Protein AF-A0A1N7IXP3-F1 (afdb_monomer)

pLDDT: mean 83.03, std 22.22, range [36.53, 98.75]

Structure (mmCIF, N/CA/C/O backbone):
data_AF-A0A1N7IXP3-F1
#
_entry.id   AF-A0A1N7IXP3-F1
#
loop_
_atom_site.group_PDB
_atom_site.id
_atom_site.type_symbol
_atom_site.label_atom_id
_atom_site.label_alt_id
_atom_site.label_comp_id
_atom_site.label_asym_id
_atom_site.label_entity_id
_atom_site.label_seq_id
_atom_site.pdbx_PDB_ins_code
_atom_site.Cartn_x
_atom_site.Cartn_y
_atom_site.Cartn_z
_atom_site.occupancy
_atom_site.B_iso_or_equiv
_atom_site.auth_seq_id
_atom_site.auth_comp_id
_atom_site.auth_asym_id
_atom_site.auth_atom_id
_atom_site.pdbx_PDB_model_num
ATOM 1 N N . MET A 1 1 ? 27.477 29.090 -46.734 1.00 50.78 1 MET A N 1
ATOM 2 C CA . MET A 1 1 ? 27.304 29.573 -45.349 1.00 50.78 1 MET A CA 1
ATOM 3 C C . MET A 1 1 ? 25.819 29.750 -45.126 1.00 50.78 1 MET A C 1
ATOM 5 O O . MET A 1 1 ? 25.193 30.436 -45.927 1.00 50.78 1 MET A O 1
ATOM 9 N N . SER A 1 2 ? 25.244 29.036 -44.160 1.00 55.16 2 SER A N 1
ATOM 10 C CA . SER A 1 2 ? 23.808 29.114 -43.883 1.00 55.16 2 SER A CA 1
ATOM 11 C C . SER A 1 2 ? 23.477 30.448 -43.213 1.00 55.16 2 SER A C 1
ATOM 13 O O . SER A 1 2 ? 24.301 31.036 -42.513 1.00 55.16 2 SER A O 1
ATOM 15 N N . THR A 1 3 ? 22.263 30.931 -43.447 1.00 53.94 3 THR A N 1
ATOM 16 C CA . THR A 1 3 ? 21.700 32.203 -42.966 1.00 53.94 3 THR A CA 1
ATOM 17 C C . THR A 1 3 ? 21.824 32.418 -41.451 1.00 53.94 3 THR A C 1
ATOM 19 O O . THR A 1 3 ? 21.900 33.560 -41.004 1.00 53.94 3 THR A O 1
ATOM 22 N N . GLU A 1 4 ? 21.941 31.351 -40.660 1.00 49.47 4 GLU A N 1
ATOM 23 C CA . GLU A 1 4 ? 22.156 31.414 -39.207 1.00 49.47 4 GLU A CA 1
ATOM 24 C C . GLU A 1 4 ? 23.573 31.865 -38.816 1.00 49.47 4 GLU A C 1
ATOM 26 O O . GLU A 1 4 ? 23.746 32.553 -37.809 1.00 49.47 4 GLU A O 1
ATOM 31 N N . GLN A 1 5 ? 24.592 31.563 -39.632 1.00 47.94 5 GLN A N 1
ATOM 32 C CA . GLN A 1 5 ? 25.980 31.958 -39.349 1.00 47.94 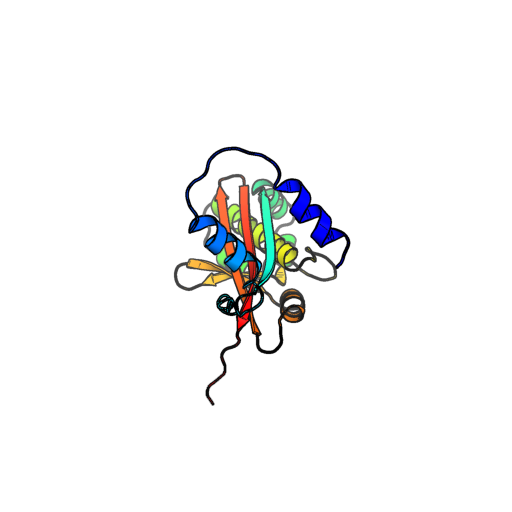5 GLN A CA 1
ATOM 33 C C . GLN A 1 5 ? 26.186 33.475 -39.477 1.00 47.94 5 GLN A C 1
ATOM 35 O O . GLN A 1 5 ? 26.995 34.053 -38.755 1.00 47.94 5 GLN A O 1
ATOM 40 N N . ALA A 1 6 ? 25.422 34.133 -40.354 1.00 47.12 6 ALA A N 1
ATOM 41 C CA . ALA A 1 6 ? 25.465 35.584 -40.524 1.00 47.12 6 ALA A CA 1
ATOM 42 C C . ALA A 1 6 ? 24.743 36.335 -39.387 1.00 47.12 6 ALA A C 1
ATOM 44 O O . ALA A 1 6 ? 25.150 37.437 -39.019 1.00 47.12 6 ALA A O 1
ATOM 45 N N . ALA A 1 7 ? 23.708 35.732 -38.791 1.00 47.41 7 ALA A N 1
ATOM 46 C CA . ALA A 1 7 ? 22.953 36.332 -37.690 1.00 47.41 7 ALA A CA 1
ATOM 47 C C . ALA A 1 7 ? 23.768 36.398 -36.386 1.00 47.41 7 ALA A C 1
ATOM 49 O O . ALA A 1 7 ? 23.702 37.393 -35.666 1.00 47.41 7 ALA A O 1
ATOM 50 N N . ALA A 1 8 ? 24.597 35.384 -36.119 1.00 44.84 8 ALA A N 1
ATOM 51 C CA . ALA A 1 8 ? 25.453 35.342 -34.933 1.00 44.84 8 ALA A CA 1
ATOM 52 C C . ALA A 1 8 ? 26.575 36.400 -34.958 1.00 44.84 8 ALA A C 1
ATOM 54 O O . ALA A 1 8 ? 26.945 36.928 -33.911 1.00 44.84 8 ALA A O 1
ATOM 55 N N . MET A 1 9 ? 27.093 36.752 -36.142 1.00 46.22 9 MET A N 1
ATOM 56 C CA . MET A 1 9 ? 28.171 37.746 -36.269 1.00 46.22 9 MET A CA 1
ATOM 57 C C . MET A 1 9 ? 27.685 39.192 -36.087 1.00 46.22 9 MET A C 1
ATOM 59 O O . MET A 1 9 ? 28.451 40.027 -35.613 1.00 46.22 9 MET A O 1
ATOM 63 N N . ASN A 1 10 ? 26.419 39.492 -36.395 1.00 48.09 10 ASN A N 1
ATOM 64 C CA . ASN A 1 10 ? 25.868 40.847 -36.265 1.00 48.09 10 ASN A CA 1
ATOM 65 C C . ASN A 1 10 ? 25.476 41.233 -34.828 1.00 48.09 10 ASN A C 1
ATOM 67 O O . ASN A 1 10 ? 25.329 42.419 -34.542 1.00 48.09 10 ASN A O 1
ATOM 71 N N . TRP A 1 11 ? 25.334 40.273 -33.908 1.00 43.62 11 TRP A N 1
ATOM 72 C CA . TRP A 1 11 ? 24.991 40.571 -32.510 1.00 43.62 11 TRP A CA 1
ATOM 73 C C . TRP A 1 11 ? 26.201 41.001 -31.660 1.00 43.62 11 TRP A C 1
ATOM 75 O O . TRP A 1 11 ? 26.039 41.646 -30.629 1.00 43.62 11 TRP A O 1
ATOM 85 N N . ALA A 1 12 ? 27.425 40.717 -32.115 1.00 42.41 12 ALA A N 1
ATOM 86 C CA . ALA A 1 12 ? 28.663 41.027 -31.393 1.00 42.41 12 ALA A CA 1
ATOM 87 C C . ALA A 1 12 ? 29.164 42.480 -31.580 1.00 42.41 12 ALA A C 1
ATOM 89 O O . ALA A 1 12 ? 30.262 42.825 -31.145 1.00 42.41 12 ALA A O 1
ATOM 90 N N . GLY A 1 13 ? 28.384 43.344 -32.235 1.00 44.12 13 GLY A N 1
ATOM 91 C CA . GLY A 1 13 ? 28.735 44.736 -32.529 1.00 44.12 13 GLY A CA 1
ATOM 92 C C . GLY A 1 13 ? 28.303 45.727 -31.446 1.00 44.12 13 GLY A C 1
ATOM 93 O O . GLY A 1 13 ? 27.553 46.651 -31.739 1.00 44.12 13 GLY A O 1
ATOM 94 N N . GLY A 1 14 ? 28.760 45.550 -30.206 1.00 36.53 14 GLY A N 1
ATOM 95 C CA . GLY A 1 14 ? 28.521 46.487 -29.104 1.00 36.53 14 GLY A CA 1
ATOM 96 C C . GLY A 1 14 ? 29.797 46.691 -28.300 1.00 36.53 14 GLY A C 1
ATOM 97 O O . GLY A 1 14 ? 30.213 45.803 -27.565 1.00 36.53 14 GLY A O 1
ATOM 98 N N . LYS A 1 15 ? 30.446 47.842 -28.499 1.00 47.47 15 LYS A N 1
ATOM 99 C CA . LYS A 1 15 ? 31.623 48.285 -27.745 1.00 47.47 15 LYS A CA 1
ATOM 100 C C . LYS A 1 15 ? 31.238 48.411 -26.271 1.00 47.47 15 LYS A C 1
ATOM 102 O O . LYS A 1 15 ? 30.280 49.114 -25.983 1.00 47.47 15 LYS A O 1
ATOM 107 N N . ASP A 1 16 ? 31.933 47.696 -25.391 1.00 40.03 16 ASP A N 1
ATOM 108 C CA . ASP A 1 16 ? 32.696 48.296 -24.291 1.00 40.03 16 ASP A CA 1
ATOM 109 C C . ASP A 1 16 ? 33.424 47.213 -23.470 1.00 40.03 16 ASP A C 1
ATOM 111 O O . ASP A 1 16 ? 32.843 46.283 -22.918 1.00 40.03 16 ASP A O 1
ATOM 115 N N . ASP A 1 17 ? 34.748 47.352 -23.492 1.00 48.44 17 ASP A N 1
ATOM 116 C CA . ASP A 1 17 ? 35.734 47.017 -22.464 1.00 48.44 17 ASP A CA 1
ATOM 117 C C . ASP A 1 17 ? 35.620 45.680 -21.703 1.00 48.44 17 ASP A C 1
ATOM 119 O O . ASP A 1 17 ? 35.161 45.626 -20.570 1.00 48.44 17 ASP A O 1
ATOM 123 N N . PHE A 1 18 ? 36.186 44.605 -22.267 1.00 39.50 18 PHE A N 1
ATOM 124 C CA . PHE A 1 18 ? 36.723 43.501 -21.460 1.00 39.50 18 PHE A CA 1
ATOM 125 C C . PHE A 1 18 ? 38.032 42.974 -22.056 1.00 39.50 18 PHE A C 1
ATOM 127 O O . PHE A 1 18 ? 38.073 42.102 -22.927 1.00 39.50 18 PHE A O 1
ATOM 134 N N . ARG A 1 19 ? 39.141 43.500 -21.530 1.00 47.44 19 ARG A N 1
ATOM 135 C CA . ARG A 1 19 ? 40.461 42.863 -21.571 1.00 47.44 19 ARG A CA 1
ATOM 136 C C . ARG A 1 19 ? 40.410 41.540 -20.800 1.00 47.44 19 ARG A C 1
ATOM 138 O O . ARG A 1 19 ? 40.696 41.521 -19.610 1.00 47.44 19 ARG A O 1
ATOM 145 N N . ASN A 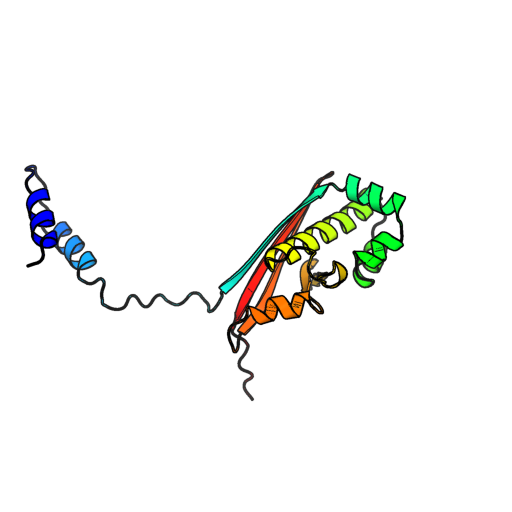1 20 ? 40.063 40.439 -21.465 1.00 41.06 20 ASN A N 1
ATOM 146 C CA . ASN A 1 20 ? 40.517 39.108 -21.056 1.00 41.06 20 ASN A CA 1
ATOM 147 C C . ASN A 1 20 ? 40.396 38.107 -22.218 1.00 41.06 20 ASN A C 1
ATOM 149 O O . ASN A 1 20 ? 39.376 37.438 -22.397 1.00 41.06 20 ASN A O 1
ATOM 153 N N . SER A 1 21 ? 41.440 38.022 -23.042 1.00 46.00 21 SER A N 1
ATOM 154 C CA . SER A 1 21 ? 41.502 37.151 -24.225 1.00 46.00 21 SER A CA 1
ATOM 155 C C . SER A 1 21 ? 41.491 35.647 -23.911 1.00 46.00 21 SER A C 1
ATOM 157 O O . SER A 1 21 ? 41.330 34.848 -24.829 1.00 46.00 21 SER A O 1
ATOM 159 N N . ASP A 1 22 ? 41.575 35.250 -22.638 1.00 47.59 22 ASP A N 1
ATOM 160 C CA . ASP A 1 22 ? 41.560 33.839 -22.229 1.00 47.59 22 ASP A CA 1
ATOM 161 C C . ASP A 1 22 ? 40.153 33.298 -21.924 1.00 47.59 22 ASP A C 1
ATOM 163 O O . ASP A 1 22 ? 39.911 32.092 -22.006 1.00 47.59 22 ASP A O 1
ATOM 167 N N . ILE A 1 23 ? 39.177 34.172 -21.651 1.00 50.72 23 ILE A N 1
ATOM 168 C CA . ILE A 1 23 ? 37.803 33.751 -21.329 1.00 50.72 23 ILE A CA 1
ATOM 169 C C . ILE A 1 23 ? 37.005 33.470 -22.609 1.00 50.72 23 ILE A C 1
ATOM 171 O O . ILE A 1 23 ? 36.280 32.478 -22.681 1.00 50.72 23 ILE A O 1
ATOM 175 N N . TYR A 1 24 ? 37.181 34.281 -23.657 1.00 42.91 24 TYR A N 1
ATOM 176 C CA . TYR A 1 24 ? 36.426 34.119 -24.906 1.00 42.91 24 TYR A CA 1
ATOM 177 C C . TYR A 1 24 ? 36.873 32.885 -25.708 1.00 42.91 24 TYR A C 1
ATOM 179 O O . TYR A 1 24 ? 36.046 32.172 -26.275 1.00 42.91 24 TYR A O 1
ATOM 187 N N . VAL A 1 25 ? 38.172 32.561 -25.691 1.00 50.50 25 VAL A N 1
ATOM 188 C CA . VAL A 1 25 ? 38.694 31.340 -26.330 1.00 50.50 25 VAL A CA 1
ATOM 189 C C . VAL A 1 25 ? 38.268 30.082 -25.561 1.00 50.50 25 VAL A C 1
ATOM 191 O O . VAL A 1 25 ? 38.032 29.047 -26.182 1.00 50.50 25 VAL A O 1
ATOM 194 N N . SER A 1 26 ? 38.097 30.166 -24.237 1.00 45.19 26 SER A N 1
ATOM 195 C CA . SER A 1 26 ? 37.565 29.072 -23.410 1.00 45.19 26 SER A CA 1
ATOM 196 C C . SER A 1 26 ? 36.070 28.828 -23.665 1.00 45.19 26 SER A C 1
ATOM 198 O O . SER A 1 26 ? 35.644 27.689 -23.869 1.00 45.19 26 SER A O 1
ATOM 200 N N . LEU A 1 27 ? 35.270 29.895 -23.758 1.00 46.56 27 LEU A N 1
ATOM 201 C CA . LEU A 1 27 ? 33.822 29.782 -23.940 1.00 46.56 27 LEU A CA 1
ATOM 202 C C . LEU A 1 27 ? 33.440 29.261 -25.336 1.00 46.56 27 LEU A C 1
ATOM 204 O O . LEU A 1 27 ? 32.561 28.411 -25.456 1.00 46.56 27 LEU A O 1
ATOM 208 N N . VAL A 1 28 ? 34.140 29.697 -26.391 1.00 48.72 28 VAL A N 1
ATOM 209 C CA . VAL A 1 28 ? 33.861 29.242 -27.767 1.00 48.72 28 VAL A CA 1
ATOM 210 C C . VAL A 1 28 ? 34.428 27.839 -28.031 1.00 48.72 28 VAL A C 1
ATOM 212 O O . VAL A 1 28 ? 33.812 27.061 -28.761 1.00 48.72 28 VAL A O 1
ATOM 215 N N . LYS A 1 29 ? 35.529 27.442 -27.372 1.00 41.91 29 LYS A N 1
ATOM 216 C CA . LYS A 1 29 ? 35.990 26.041 -27.390 1.00 41.91 29 LYS A CA 1
ATOM 217 C C . LYS A 1 29 ? 34.983 25.102 -26.727 1.00 41.91 29 LYS A C 1
ATOM 219 O O . LYS A 1 29 ? 34.729 24.036 -27.273 1.00 41.91 29 LYS A O 1
ATOM 224 N N . ASN A 1 30 ? 34.343 25.500 -25.630 1.00 39.91 30 ASN A N 1
ATOM 225 C CA . ASN A 1 30 ? 33.348 24.650 -24.965 1.00 39.91 30 ASN A CA 1
ATOM 226 C C . ASN A 1 30 ? 32.033 24.507 -25.752 1.00 39.91 30 ASN A C 1
ATOM 228 O O . ASN A 1 30 ? 31.339 23.508 -25.591 1.00 39.91 30 ASN A O 1
ATOM 232 N N . VAL A 1 31 ? 31.713 25.450 -26.645 1.00 48.22 31 VAL A N 1
ATOM 233 C CA . VAL A 1 31 ? 30.532 25.356 -27.523 1.00 48.22 31 VAL A CA 1
ATOM 234 C C . VAL A 1 31 ? 30.814 24.538 -28.795 1.00 48.22 31 VAL A C 1
ATOM 236 O O . VAL A 1 31 ? 29.919 23.849 -29.276 1.00 48.22 31 VAL A O 1
ATOM 239 N N . LEU A 1 32 ? 32.050 24.527 -29.315 1.00 38.78 32 LEU A N 1
ATOM 240 C CA . LEU A 1 32 ? 32.416 23.749 -30.515 1.00 38.78 32 LEU A CA 1
ATOM 241 C C . LEU A 1 32 ? 33.068 22.378 -30.241 1.00 38.78 32 LEU A C 1
ATOM 243 O O . LEU A 1 32 ? 33.041 21.521 -31.121 1.00 38.78 32 LEU A O 1
ATOM 247 N N . ILE A 1 33 ? 33.580 22.114 -29.033 1.00 45.06 33 ILE A N 1
ATOM 248 C CA . ILE A 1 33 ? 34.083 20.788 -28.602 1.00 45.06 33 ILE A CA 1
ATOM 249 C C . ILE A 1 33 ? 32.950 19.941 -27.969 1.00 45.06 33 ILE A C 1
ATOM 251 O O . ILE A 1 33 ? 33.165 18.843 -27.467 1.00 45.06 33 ILE A O 1
ATOM 255 N N . GLY A 1 34 ? 31.692 20.384 -28.071 1.00 38.22 34 GLY A N 1
ATOM 256 C CA . GLY A 1 34 ? 30.506 19.646 -27.611 1.00 38.22 34 GLY A CA 1
ATOM 257 C C . GLY A 1 34 ? 30.171 18.360 -28.390 1.00 38.22 34 GLY A C 1
ATOM 258 O O . GLY A 1 34 ? 29.138 17.749 -28.135 1.00 38.22 34 GLY A O 1
ATOM 259 N N . THR A 1 35 ? 31.017 17.928 -29.332 1.00 47.41 35 THR A N 1
ATOM 260 C CA . THR A 1 35 ? 30.846 16.698 -30.134 1.00 47.41 35 THR A CA 1
ATOM 261 C C . THR A 1 35 ? 31.882 15.609 -29.842 1.00 47.41 35 THR A C 1
ATOM 263 O O . THR A 1 35 ? 31.991 14.646 -30.596 1.00 47.41 35 THR A O 1
ATOM 266 N N . MET A 1 36 ? 32.605 15.690 -28.722 1.00 41.47 36 MET A N 1
ATOM 267 C CA . MET A 1 36 ? 33.487 14.610 -28.269 1.00 41.47 36 MET A CA 1
ATOM 268 C C . MET A 1 36 ? 33.193 14.244 -26.816 1.00 41.47 36 MET A C 1
ATOM 270 O O . MET A 1 36 ? 33.743 14.813 -25.882 1.00 41.47 36 MET A O 1
ATOM 274 N N . GLY A 1 37 ? 32.322 13.248 -26.649 1.00 44.19 37 GLY A N 1
ATOM 275 C CA . GLY A 1 37 ? 32.433 12.276 -25.567 1.00 44.19 37 GLY A CA 1
ATOM 276 C C . GLY A 1 37 ? 32.520 12.832 -24.148 1.00 44.19 37 GLY A C 1
ATOM 277 O O . GLY A 1 37 ? 33.402 12.422 -23.398 1.00 44.19 37 GLY A O 1
ATOM 278 N N . HIS A 1 38 ? 31.532 13.617 -23.710 1.00 40.22 38 HIS A N 1
ATOM 279 C CA . HIS A 1 38 ? 31.089 13.410 -22.336 1.00 40.22 38 HIS A CA 1
ATOM 280 C C . HIS A 1 38 ? 30.570 11.97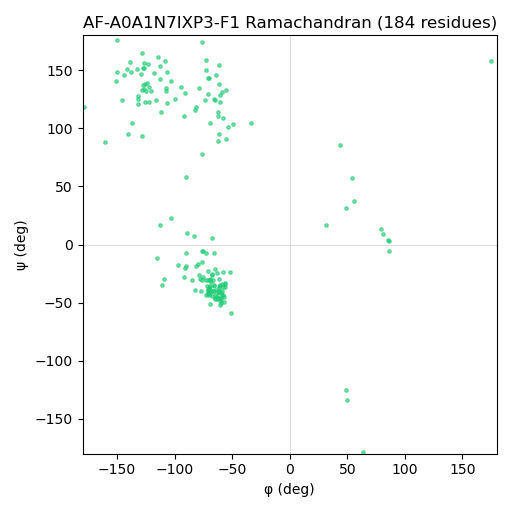2 -22.278 1.00 40.22 38 HIS A C 1
ATOM 282 O O . HIS A 1 38 ? 29.427 11.691 -22.644 1.00 40.22 38 HIS A O 1
ATOM 288 N N . LYS A 1 39 ? 31.431 11.039 -21.850 1.00 40.91 39 LYS A N 1
ATOM 289 C CA . LYS A 1 39 ? 30.967 9.841 -21.160 1.00 40.91 39 LYS A CA 1
ATOM 290 C C . LYS A 1 39 ? 30.146 10.377 -19.996 1.00 40.91 39 LYS A C 1
ATOM 292 O O . LYS A 1 39 ? 30.683 10.706 -18.946 1.00 40.91 39 LYS A O 1
ATOM 297 N N . THR A 1 40 ? 28.849 10.545 -20.222 1.00 46.62 40 THR A N 1
ATOM 298 C CA . THR A 1 40 ? 27.869 10.471 -19.156 1.00 46.62 40 THR A CA 1
ATOM 299 C C . THR A 1 40 ? 28.161 9.123 -18.531 1.00 46.62 40 THR A C 1
ATOM 301 O O . THR A 1 40 ? 27.876 8.084 -19.130 1.00 46.62 40 THR A O 1
ATOM 304 N N . GLU A 1 41 ? 28.873 9.129 -17.405 1.00 47.25 41 GLU A N 1
ATOM 305 C CA . GLU A 1 41 ? 28.890 7.992 -16.504 1.00 47.25 41 GLU A CA 1
ATOM 306 C C . GLU A 1 41 ? 27.419 7.656 -16.305 1.00 47.25 41 GLU A C 1
ATOM 308 O O . GLU A 1 41 ? 26.665 8.440 -15.726 1.00 47.25 41 GLU A O 1
ATOM 313 N N . ARG A 1 42 ? 26.958 6.594 -16.974 1.00 50.88 42 ARG A N 1
ATOM 314 C CA . ARG A 1 42 ? 25.549 6.234 -16.947 1.00 50.88 42 ARG A CA 1
ATOM 315 C C . ARG A 1 42 ? 25.245 5.929 -15.493 1.00 50.88 42 ARG A C 1
ATOM 317 O O . ARG A 1 42 ? 25.803 4.986 -14.943 1.00 50.88 42 ARG A O 1
ATOM 324 N N . SER A 1 43 ? 24.407 6.775 -14.906 1.00 57.44 43 SER A N 1
ATOM 325 C CA . SER A 1 43 ? 23.771 6.623 -13.603 1.00 57.44 43 SER A CA 1
ATOM 326 C C . SER A 1 43 ? 23.477 5.151 -13.337 1.00 57.44 43 SER A C 1
ATOM 328 O O . SER A 1 43 ? 22.611 4.624 -14.029 1.00 57.44 43 SER A O 1
ATOM 330 N N . ASP A 1 44 ? 24.272 4.506 -12.467 1.00 63.91 44 ASP A N 1
ATOM 331 C CA . ASP A 1 44 ? 24.054 3.254 -11.703 1.00 63.91 44 ASP A CA 1
ATOM 332 C C . ASP A 1 44 ? 23.182 2.116 -12.295 1.00 63.91 44 ASP A C 1
ATOM 334 O O . ASP A 1 44 ? 22.762 1.206 -11.582 1.00 63.91 44 ASP A O 1
ATOM 338 N N . GLY A 1 45 ? 22.925 2.123 -13.600 1.00 72.88 45 GLY A N 1
ATOM 339 C CA . GLY A 1 45 ? 21.896 1.330 -14.248 1.00 72.88 45 GLY A CA 1
ATOM 340 C C . GLY A 1 45 ? 20.526 1.406 -13.569 1.00 72.88 45 GLY A C 1
ATOM 341 O O . GLY A 1 45 ? 19.844 0.398 -13.594 1.00 72.88 45 GLY A O 1
ATOM 342 N N . ARG A 1 46 ? 20.097 2.502 -12.924 1.00 88.44 46 ARG A N 1
ATOM 343 C CA . ARG A 1 46 ? 18.753 2.569 -12.308 1.00 88.44 46 ARG A CA 1
ATOM 344 C C . ARG A 1 46 ? 17.813 3.476 -13.094 1.00 88.44 46 ARG A C 1
ATOM 346 O O . ARG A 1 46 ? 18.175 4.585 -13.471 1.00 88.44 46 ARG A O 1
ATOM 353 N N . MET A 1 47 ? 16.584 3.015 -13.330 1.00 94.19 47 MET A N 1
ATOM 354 C CA . MET A 1 47 ? 15.571 3.751 -14.098 1.00 94.19 47 MET A CA 1
ATOM 355 C C . MET A 1 47 ? 14.234 3.762 -13.361 1.00 94.19 47 MET A C 1
ATOM 357 O O . MET A 1 47 ? 13.732 2.705 -12.998 1.00 94.19 47 MET A O 1
ATOM 361 N N . ILE A 1 48 ? 13.627 4.933 -13.160 1.00 96.50 48 ILE A N 1
ATOM 362 C CA . ILE A 1 48 ? 12.282 5.029 -12.573 1.00 96.50 48 ILE A CA 1
ATOM 363 C C . ILE A 1 48 ? 11.249 4.583 -13.617 1.00 96.50 48 ILE A C 1
ATOM 365 O O . ILE A 1 48 ? 11.193 5.130 -14.714 1.00 96.50 48 ILE A O 1
ATOM 369 N N . LEU A 1 49 ? 10.423 3.602 -13.256 1.00 96.81 49 LEU A N 1
ATOM 370 C CA . LEU A 1 49 ? 9.320 3.072 -14.066 1.00 96.81 49 LEU A CA 1
ATOM 371 C C . LEU A 1 49 ? 7.997 3.788 -13.784 1.00 96.81 49 LEU A C 1
ATOM 373 O O . LEU A 1 49 ? 7.125 3.845 -14.649 1.00 96.81 49 LEU A O 1
ATOM 377 N N . GLY A 1 50 ? 7.844 4.315 -12.569 1.00 97.69 50 GLY A N 1
ATOM 378 C CA . GLY A 1 50 ? 6.667 5.068 -12.168 1.00 97.69 50 GLY A CA 1
ATOM 379 C C . GLY A 1 50 ? 6.690 5.460 -10.696 1.00 97.69 50 GLY A C 1
ATOM 380 O O . GLY A 1 50 ? 7.377 4.846 -9.875 1.00 97.69 50 GLY A O 1
ATOM 381 N N . ILE A 1 51 ? 5.922 6.498 -10.374 1.00 98.31 51 ILE A N 1
ATOM 382 C CA . ILE A 1 51 ? 5.748 7.003 -9.012 1.00 98.31 51 ILE A CA 1
ATOM 383 C C . ILE A 1 51 ? 4.265 7.103 -8.680 1.00 98.31 51 ILE A C 1
ATOM 385 O O . ILE A 1 51 ? 3.433 7.341 -9.555 1.00 98.31 51 ILE A O 1
ATOM 389 N N . GLY A 1 52 ? 3.936 6.977 -7.404 1.00 98.25 52 GLY A N 1
ATOM 390 C CA . GLY A 1 52 ? 2.590 7.222 -6.922 1.00 98.25 52 GLY A CA 1
ATOM 391 C C . GLY A 1 52 ? 2.593 7.729 -5.494 1.00 98.25 52 GLY A C 1
ATOM 392 O O . GLY A 1 52 ? 3.457 7.386 -4.690 1.00 98.25 52 GLY A O 1
ATOM 393 N N . SER A 1 53 ? 1.607 8.561 -5.183 1.00 98.38 53 SER A N 1
ATOM 394 C CA . SER A 1 53 ? 1.336 9.016 -3.827 1.00 98.38 53 SER A CA 1
ATOM 395 C C . SER A 1 53 ? -0.163 9.013 -3.578 1.00 98.38 53 SER A C 1
ATOM 397 O O . SER A 1 53 ? -0.965 9.217 -4.499 1.00 98.38 53 SER A O 1
ATOM 399 N N . ASP A 1 54 ? -0.542 8.758 -2.334 1.00 98.50 54 ASP A N 1
ATOM 400 C CA . ASP A 1 54 ? -1.927 8.833 -1.901 1.00 98.50 54 ASP A CA 1
ATOM 401 C C . ASP A 1 54 ? -2.035 9.357 -0.470 1.00 98.50 54 ASP A C 1
ATOM 403 O O . ASP A 1 54 ? -1.158 9.096 0.357 1.00 98.50 54 ASP A O 1
ATOM 407 N N . LEU A 1 55 ? -3.107 10.107 -0.206 1.00 98.44 55 LEU A N 1
ATOM 408 C CA . LEU A 1 55 ? -3.444 10.686 1.091 1.00 98.44 55 LEU A CA 1
ATOM 409 C C . LEU A 1 55 ? -4.862 10.249 1.464 1.00 98.44 55 LEU A C 1
ATOM 411 O O . LEU A 1 55 ? -5.822 10.522 0.743 1.00 98.44 55 LEU A O 1
ATOM 415 N N . VAL A 1 56 ? -4.989 9.598 2.613 1.00 98.44 56 VAL A N 1
ATOM 416 C CA . VAL A 1 56 ? -6.211 8.940 3.073 1.00 98.44 56 VAL A CA 1
ATOM 417 C C . VAL A 1 56 ? -6.639 9.518 4.414 1.00 98.44 56 VAL A C 1
ATOM 419 O O . VAL A 1 56 ? -5.835 9.667 5.328 1.00 98.44 56 VAL A O 1
ATOM 422 N N . ASP A 1 57 ? -7.935 9.789 4.553 1.00 98.50 57 ASP A N 1
ATOM 423 C CA . ASP A 1 57 ? -8.545 10.132 5.838 1.00 98.50 57 ASP A CA 1
ATOM 424 C C . ASP A 1 57 ? -8.844 8.849 6.632 1.00 98.50 57 ASP A C 1
ATOM 426 O O . ASP A 1 57 ? -9.685 8.034 6.233 1.00 98.50 57 ASP A O 1
ATOM 430 N N . ILE A 1 58 ? -8.178 8.680 7.773 1.00 98.56 58 ILE A N 1
ATOM 431 C CA . ILE A 1 58 ? -8.304 7.516 8.657 1.00 98.56 58 ILE A CA 1
ATOM 432 C C . ILE A 1 58 ? -9.753 7.352 9.133 1.00 98.56 58 ILE A C 1
ATOM 434 O O . ILE A 1 58 ? -10.255 6.231 9.211 1.00 98.56 58 ILE A O 1
ATOM 438 N N . ARG A 1 59 ? -10.484 8.452 9.343 1.00 98.38 59 ARG A N 1
ATOM 439 C CA . ARG A 1 59 ? -11.891 8.419 9.776 1.00 98.38 59 ARG A CA 1
ATOM 440 C C . ARG A 1 59 ? -12.792 7.818 8.700 1.00 98.38 59 ARG A C 1
ATOM 442 O O . ARG A 1 59 ? -13.813 7.210 9.015 1.00 98.38 59 ARG A O 1
ATOM 449 N N . ARG A 1 60 ? -12.445 7.974 7.415 1.00 98.31 60 ARG A N 1
ATOM 450 C CA . ARG A 1 60 ? -13.185 7.336 6.309 1.00 98.31 60 ARG A CA 1
ATOM 451 C C . ARG A 1 60 ? -12.945 5.832 6.286 1.00 98.31 60 ARG A C 1
ATOM 453 O O . ARG A 1 60 ? -13.891 5.082 6.050 1.00 98.31 60 ARG A O 1
ATOM 460 N N . ILE A 1 61 ? -11.714 5.401 6.552 1.00 98.44 61 ILE A N 1
ATOM 461 C CA . ILE A 1 61 ? -11.370 3.980 6.662 1.00 98.44 61 ILE A CA 1
ATOM 462 C C . ILE A 1 61 ? -12.086 3.355 7.855 1.00 98.44 61 ILE A C 1
ATOM 464 O O . ILE A 1 61 ? -12.755 2.343 7.672 1.00 98.44 61 ILE A O 1
ATOM 468 N N . GLN A 1 62 ? -12.051 4.008 9.018 1.00 98.38 62 GLN A N 1
ATOM 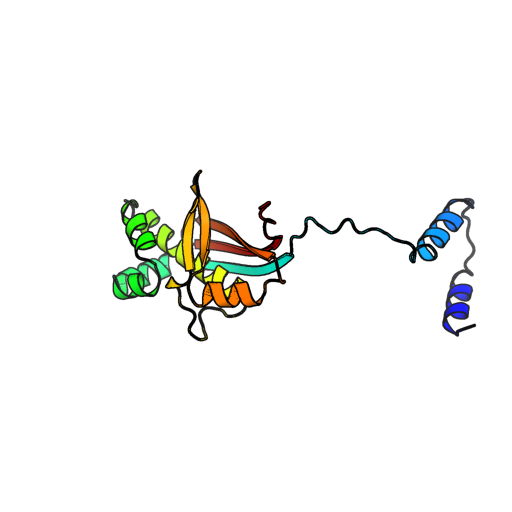469 C CA . GLN A 1 62 ? -12.808 3.605 10.203 1.00 98.38 62 GLN A CA 1
ATOM 470 C C . GLN A 1 62 ? -14.289 3.391 9.876 1.00 98.38 62 GLN A C 1
ATOM 472 O O . GLN A 1 62 ? -14.779 2.271 9.977 1.00 98.38 62 GLN A O 1
ATOM 477 N N . LYS A 1 63 ? -14.978 4.421 9.366 1.00 98.50 63 LYS A N 1
ATOM 478 C CA . LYS A 1 63 ? -16.407 4.328 9.012 1.00 98.50 63 LYS A CA 1
ATOM 479 C C . LYS A 1 63 ? -16.704 3.208 8.014 1.00 98.50 63 LYS A C 1
ATOM 481 O O . LYS A 1 63 ? -17.776 2.611 8.041 1.00 98.50 63 LYS A O 1
ATOM 486 N N . THR A 1 64 ? -15.778 2.939 7.094 1.00 98.25 64 THR A N 1
ATOM 487 C CA . THR A 1 64 ? -15.936 1.881 6.087 1.00 98.25 64 THR A CA 1
ATOM 488 C C . THR A 1 64 ? -15.790 0.497 6.715 1.00 98.25 64 THR A C 1
ATOM 490 O O . THR A 1 64 ? -16.599 -0.384 6.426 1.00 98.25 64 THR A O 1
ATOM 493 N N . ILE A 1 65 ? -14.806 0.315 7.598 1.00 98.19 65 ILE A N 1
ATOM 494 C CA . ILE A 1 65 ? -14.610 -0.929 8.349 1.00 98.19 65 ILE A CA 1
ATOM 495 C C . ILE A 1 65 ? -15.797 -1.171 9.283 1.00 98.19 65 ILE A C 1
ATOM 497 O O . ILE A 1 65 ? -16.352 -2.259 9.265 1.00 98.19 65 ILE A O 1
ATOM 501 N N . GLU A 1 66 ? -16.260 -0.167 10.024 1.00 97.81 66 GLU A N 1
ATOM 502 C CA . GLU A 1 66 ? -17.428 -0.295 10.907 1.00 97.81 66 GLU A CA 1
ATOM 503 C C . GLU A 1 66 ? -18.703 -0.656 10.130 1.00 97.81 66 GLU A C 1
ATOM 505 O O . GLU A 1 66 ? -19.516 -1.455 10.589 1.00 97.81 66 GLU A O 1
ATOM 510 N N . ARG A 1 67 ? -18.874 -0.107 8.919 1.00 98.31 67 ARG A N 1
ATOM 511 C CA . ARG A 1 67 ? -20.061 -0.354 8.090 1.00 98.31 67 ARG A CA 1
ATOM 512 C C . ARG A 1 67 ? -20.055 -1.711 7.387 1.00 98.31 67 ARG A C 1
ATOM 514 O O . ARG A 1 67 ? -21.116 -2.308 7.221 1.00 98.31 67 ARG A O 1
ATOM 521 N N . PHE A 1 68 ? -18.907 -2.153 6.878 1.00 97.94 68 PHE A N 1
ATOM 522 C CA . PHE A 1 68 ? -18.819 -3.328 5.997 1.00 97.94 68 PHE A CA 1
ATOM 523 C C . PHE A 1 68 ? -18.036 -4.500 6.595 1.00 97.94 68 PHE A C 1
ATOM 525 O O . PHE A 1 68 ? -18.075 -5.598 6.035 1.00 97.94 68 PHE A O 1
ATOM 532 N N . GLY A 1 69 ? -17.337 -4.275 7.705 1.00 96.81 69 GLY A N 1
ATOM 533 C CA . GLY A 1 69 ? -16.580 -5.266 8.457 1.00 96.81 69 GLY A CA 1
ATOM 534 C C . GLY A 1 69 ? -15.644 -6.092 7.584 1.00 96.81 69 GLY A C 1
ATOM 535 O O . GLY A 1 69 ? -14.950 -5.591 6.692 1.00 96.81 69 GLY A O 1
ATOM 536 N N . GLU A 1 70 ? -15.690 -7.398 7.821 1.00 95.94 70 GLU A N 1
ATOM 537 C CA . GLU A 1 70 ? -14.829 -8.395 7.194 1.00 95.94 70 GLU A CA 1
ATOM 538 C C . GLU A 1 70 ? -14.890 -8.377 5.658 1.00 95.94 70 GLU A C 1
ATOM 540 O O . GLU A 1 70 ? -13.875 -8.560 4.989 1.00 95.94 70 GLU A O 1
ATOM 545 N N . ARG A 1 71 ? -16.052 -8.061 5.069 1.00 96.75 71 ARG A N 1
ATOM 546 C CA . ARG A 1 71 ? -16.206 -7.997 3.606 1.00 96.75 71 ARG A CA 1
ATOM 547 C C . ARG A 1 71 ? -15.301 -6.937 2.981 1.00 96.75 71 ARG A C 1
ATOM 549 O O . ARG A 1 71 ? -14.760 -7.154 1.896 1.00 96.75 71 ARG A O 1
ATOM 556 N N . PHE A 1 72 ? -15.169 -5.777 3.624 1.00 97.88 72 PHE A N 1
ATOM 557 C CA . PHE A 1 72 ? -14.258 -4.737 3.149 1.00 97.88 72 PHE A CA 1
ATOM 558 C C . PHE A 1 72 ? -12.805 -5.149 3.375 1.00 97.88 72 PHE A C 1
ATOM 560 O O . PHE A 1 72 ? -11.983 -4.973 2.470 1.00 97.88 72 PHE A O 1
ATOM 567 N N . LEU A 1 73 ? -12.510 -5.742 4.538 1.00 97.94 73 LEU A N 1
ATOM 568 C CA . LEU A 1 73 ? -11.160 -6.165 4.888 1.00 97.94 73 LEU A CA 1
ATOM 569 C C . LEU A 1 73 ? -10.617 -7.196 3.896 1.00 97.94 73 LEU A C 1
ATOM 571 O O . LEU A 1 73 ? -9.586 -6.950 3.284 1.00 97.94 73 LEU A O 1
ATOM 575 N N . GLN A 1 74 ? -11.355 -8.273 3.632 1.00 96.31 74 GLN A N 1
ATOM 576 C CA . GLN A 1 74 ? -10.923 -9.355 2.736 1.00 96.31 74 GLN A CA 1
ATOM 577 C C . GLN A 1 74 ? -10.809 -8.938 1.265 1.00 96.31 74 GLN A C 1
ATOM 579 O O . GLN A 1 74 ? -10.054 -9.531 0.496 1.00 96.31 74 GLN A O 1
ATOM 584 N N . ARG A 1 75 ? -11.568 -7.919 0.846 1.00 96.69 75 ARG A N 1
ATOM 585 C CA . ARG A 1 75 ? -11.492 -7.380 -0.519 1.00 96.69 75 ARG A CA 1
ATOM 586 C C . ARG A 1 75 ? -10.290 -6.453 -0.720 1.00 96.69 75 ARG A C 1
ATOM 588 O O . ARG A 1 75 ? -9.847 -6.276 -1.857 1.00 96.69 75 ARG A O 1
ATOM 595 N N . THR A 1 76 ? -9.816 -5.828 0.354 1.00 98.12 76 THR A N 1
ATOM 596 C CA . THR A 1 76 ? -8.862 -4.712 0.289 1.00 98.12 76 THR A CA 1
ATOM 597 C C . THR A 1 76 ? -7.487 -5.093 0.826 1.00 98.12 76 THR A C 1
ATOM 599 O O . THR A 1 76 ? -6.464 -4.648 0.310 1.00 98.12 76 THR A O 1
ATOM 602 N N . PHE A 1 77 ? -7.433 -5.937 1.847 1.00 98.31 77 PHE A N 1
ATOM 603 C CA . PHE A 1 77 ? -6.214 -6.327 2.537 1.00 98.31 77 PHE A CA 1
ATOM 604 C C . PHE A 1 77 ? -5.975 -7.824 2.382 1.00 98.31 77 PHE A C 1
ATOM 606 O O . PHE A 1 77 ? -6.898 -8.629 2.280 1.00 98.31 77 PHE A O 1
ATOM 613 N N . THR A 1 78 ? -4.702 -8.188 2.333 1.00 98.25 78 THR A N 1
ATOM 614 C CA . THR A 1 78 ? -4.286 -9.588 2.346 1.00 98.25 78 THR A CA 1
ATOM 615 C C . THR A 1 78 ? -4.490 -10.182 3.740 1.00 98.25 78 THR A C 1
ATOM 617 O O . THR A 1 78 ? -4.513 -9.464 4.742 1.00 98.25 78 THR A O 1
ATOM 620 N N . GLY A 1 79 ? -4.573 -11.513 3.827 1.00 97.56 79 GLY A N 1
ATOM 621 C CA . GLY A 1 79 ? -4.680 -12.197 5.119 1.00 97.56 79 GLY A CA 1
ATOM 622 C C . GLY A 1 79 ? -3.515 -11.879 6.065 1.00 97.56 79 GLY A C 1
ATOM 623 O O . GLY A 1 79 ? -3.735 -11.695 7.258 1.00 97.56 79 GLY A O 1
ATOM 624 N N . GLN A 1 80 ? -2.295 -11.724 5.535 1.00 97.12 80 GLN A N 1
ATOM 625 C CA . GLN A 1 80 ? -1.114 -11.350 6.325 1.00 97.12 80 GLN A CA 1
ATOM 626 C C . GLN A 1 80 ? -1.231 -9.933 6.902 1.00 97.12 80 GLN A C 1
ATOM 628 O O . GLN A 1 80 ? -0.882 -9.705 8.060 1.00 97.12 80 GLN A O 1
ATOM 633 N N . GLU A 1 81 ? -1.762 -8.979 6.131 1.00 98.00 81 GLU A N 1
ATOM 634 C CA . GLU A 1 81 ? -2.024 -7.625 6.629 1.00 98.00 81 GLU A CA 1
ATOM 635 C C . GLU A 1 81 ? -3.093 -7.631 7.728 1.00 98.00 81 GLU A C 1
ATOM 637 O O . GLU A 1 81 ? -2.909 -6.978 8.755 1.00 98.00 81 GLU A O 1
ATOM 642 N N . CYS A 1 82 ? -4.180 -8.386 7.548 1.00 97.44 82 CYS A N 1
ATOM 643 C CA . CYS A 1 82 ? -5.223 -8.537 8.564 1.00 97.44 82 CYS A CA 1
ATOM 644 C C . CYS A 1 82 ? -4.692 -9.186 9.851 1.00 97.44 82 CYS A C 1
ATOM 646 O O . CYS A 1 82 ? -5.028 -8.730 10.942 1.00 97.44 82 CYS A O 1
ATOM 648 N N . GLU A 1 83 ? -3.834 -10.202 9.745 1.00 96.50 83 GLU A N 1
ATOM 649 C CA . GLU A 1 83 ? -3.199 -10.836 10.905 1.00 96.50 83 GLU A CA 1
ATOM 650 C C . GLU A 1 83 ? -2.295 -9.849 11.652 1.00 96.50 83 GLU A C 1
ATOM 652 O O . GLU A 1 83 ? -2.407 -9.683 12.866 1.00 96.50 83 GLU A O 1
ATOM 657 N N . ALA A 1 84 ? -1.452 -9.112 10.926 1.00 95.25 84 ALA A N 1
ATOM 658 C CA . ALA A 1 84 ? -0.570 -8.107 11.515 1.00 95.25 84 ALA A CA 1
ATOM 659 C C . ALA A 1 84 ? -1.337 -6.952 12.194 1.00 95.25 84 ALA A C 1
ATOM 661 O O . ALA A 1 84 ? -0.812 -6.324 13.118 1.00 95.25 84 ALA A O 1
ATOM 662 N N . ALA A 1 85 ? -2.584 -6.683 11.791 1.00 96.12 85 ALA A N 1
ATOM 663 C CA . ALA A 1 85 ? -3.438 -5.694 12.447 1.00 96.12 85 ALA A CA 1
ATOM 664 C C . ALA A 1 85 ? -3.852 -6.112 13.867 1.00 96.12 85 ALA A C 1
ATOM 666 O O . ALA A 1 85 ? -4.100 -5.244 14.702 1.00 96.12 85 ALA A O 1
ATOM 667 N N . ARG A 1 86 ? -3.891 -7.417 14.178 1.00 93.12 86 ARG A N 1
ATOM 668 C CA . ARG A 1 86 ? -4.324 -7.928 15.495 1.00 93.12 86 ARG A CA 1
ATOM 669 C C . ARG A 1 86 ? -3.408 -7.513 16.640 1.00 93.12 86 ARG A C 1
ATOM 671 O O . ARG A 1 86 ? -3.830 -7.479 17.788 1.00 93.12 86 ARG A O 1
ATOM 678 N N . GLN A 1 87 ? -2.165 -7.155 16.330 1.00 92.88 87 GLN A N 1
ATOM 679 C CA . GLN A 1 87 ? -1.200 -6.648 17.307 1.00 92.88 87 GLN A CA 1
ATOM 680 C C . GLN A 1 87 ? -1.483 -5.189 17.717 1.00 92.88 87 GLN A C 1
ATOM 682 O O . GLN A 1 87 ? -0.789 -4.644 18.574 1.00 92.88 87 GLN A O 1
ATOM 687 N N . ARG A 1 88 ? -2.463 -4.517 17.094 1.00 95.19 88 ARG A N 1
ATOM 688 C CA . ARG A 1 88 ? -2.824 -3.123 17.385 1.00 95.19 88 ARG A CA 1
ATOM 689 C C . ARG A 1 88 ? -3.927 -3.082 18.435 1.00 95.19 88 ARG A C 1
ATOM 691 O O . ARG A 1 88 ? -5.059 -3.457 18.165 1.00 95.19 88 ARG A O 1
ATOM 698 N N . THR A 1 89 ? -3.576 -2.612 19.629 1.00 92.94 89 THR A N 1
ATOM 699 C CA . THR A 1 89 ? -4.454 -2.643 20.809 1.00 92.94 89 THR A CA 1
ATOM 700 C C . THR A 1 89 ? -5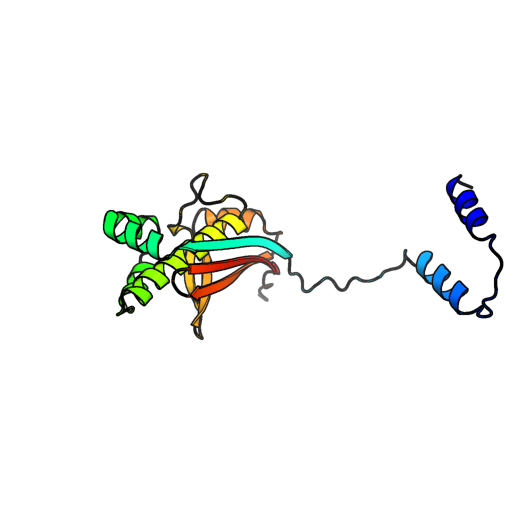.337 -1.406 20.966 1.00 92.94 89 THR A C 1
ATOM 702 O O . THR A 1 89 ? -6.326 -1.467 21.688 1.00 92.94 89 THR A O 1
ATOM 705 N N . THR A 1 90 ? -5.012 -0.290 20.305 1.00 96.38 90 THR A N 1
ATOM 706 C CA . THR A 1 90 ? -5.833 0.932 20.322 1.00 96.38 90 THR A CA 1
ATOM 707 C C . THR A 1 90 ? -6.564 1.120 18.998 1.00 96.38 90 THR A C 1
ATOM 709 O O . THR A 1 90 ? -6.035 0.785 17.935 1.00 96.38 90 THR A O 1
ATOM 712 N N . GLU A 1 91 ? -7.758 1.715 19.041 1.00 94.50 91 GLU A N 1
ATOM 713 C CA . GLU A 1 91 ? -8.547 2.013 17.836 1.00 94.50 91 GLU A CA 1
ATOM 714 C C . GLU A 1 91 ? -7.774 2.891 16.846 1.00 94.50 91 GLU A C 1
ATOM 716 O O . GLU A 1 91 ? -7.707 2.582 15.658 1.00 94.50 91 GLU A O 1
ATOM 721 N N . ALA A 1 92 ? -7.111 3.944 17.338 1.00 95.00 92 ALA A N 1
ATOM 722 C CA . ALA A 1 92 ? -6.294 4.822 16.504 1.00 95.00 92 ALA A CA 1
ATOM 723 C C . ALA A 1 92 ? -5.171 4.050 15.788 1.00 95.00 92 ALA A C 1
ATOM 725 O O . ALA A 1 92 ? -4.966 4.227 14.586 1.00 95.00 92 ALA A O 1
ATOM 726 N N . ALA A 1 93 ? -4.484 3.139 16.490 1.00 96.44 93 ALA A N 1
ATOM 727 C CA . ALA A 1 93 ? -3.433 2.320 15.893 1.00 96.44 93 ALA A CA 1
ATOM 728 C C . ALA A 1 93 ? -3.984 1.288 14.897 1.00 96.44 93 ALA A C 1
ATOM 730 O O . ALA A 1 93 ? -3.324 1.008 13.894 1.00 96.44 93 ALA A O 1
ATOM 731 N N . TYR A 1 94 ? -5.166 0.727 15.160 1.00 97.62 94 TYR A N 1
ATOM 732 C CA . TYR A 1 94 ? -5.839 -0.238 14.292 1.00 97.62 94 TYR A CA 1
ATOM 733 C C . TYR A 1 94 ? -6.324 0.418 12.990 1.00 97.62 94 TYR A C 1
ATOM 735 O O . TYR A 1 94 ? -5.975 -0.027 11.894 1.00 97.62 94 TYR A O 1
ATOM 743 N N . TYR A 1 95 ? -7.050 1.533 13.074 1.00 98.06 95 TYR A N 1
ATOM 744 C CA . TYR A 1 95 ? -7.537 2.234 11.885 1.00 98.06 95 TYR A CA 1
ATOM 745 C C . TYR A 1 95 ? -6.405 2.921 11.113 1.00 98.06 95 TYR A C 1
ATOM 747 O O . TYR A 1 95 ? -6.374 2.839 9.882 1.00 98.06 95 TYR A O 1
ATOM 755 N N . GLY A 1 96 ? -5.423 3.515 11.803 1.00 98.00 96 GLY A N 1
ATOM 756 C CA . GLY A 1 96 ? -4.222 4.074 11.171 1.00 98.00 96 GLY A CA 1
ATOM 757 C C . GLY A 1 96 ? -3.398 3.014 10.430 1.00 98.00 96 GLY A C 1
ATOM 758 O O . GLY A 1 96 ? -2.882 3.260 9.337 1.00 98.00 96 GLY A O 1
ATOM 759 N N . PHE A 1 97 ? -3.343 1.784 10.956 1.00 97.94 97 PHE A N 1
ATOM 760 C CA . PHE A 1 97 ? -2.700 0.653 10.287 1.00 97.94 97 PHE A CA 1
ATOM 761 C C . PHE A 1 97 ? -3.344 0.341 8.931 1.00 97.94 97 PHE A C 1
ATOM 763 O O . PHE A 1 97 ? -2.618 0.213 7.938 1.00 97.94 97 PHE A O 1
ATOM 770 N N . PHE A 1 98 ? -4.674 0.238 8.871 1.00 98.44 98 PHE A N 1
ATOM 771 C CA . PHE A 1 98 ? -5.385 -0.027 7.618 1.00 98.44 98 PHE A CA 1
ATOM 772 C C . PHE A 1 98 ? -5.343 1.161 6.663 1.00 98.44 98 PHE A C 1
ATOM 774 O O . PHE A 1 98 ? -5.169 0.963 5.462 1.00 98.44 98 PHE A O 1
ATOM 781 N N . ALA A 1 99 ? -5.427 2.389 7.173 1.00 98.56 99 ALA A N 1
ATOM 782 C CA . ALA A 1 99 ? -5.367 3.588 6.345 1.00 98.56 99 ALA A CA 1
ATOM 783 C C . ALA A 1 99 ? -4.019 3.738 5.628 1.00 98.56 99 ALA A C 1
ATOM 785 O O . ALA A 1 99 ? -4.000 3.961 4.418 1.00 98.56 99 ALA A O 1
ATOM 786 N N . LYS A 1 100 ? -2.895 3.508 6.322 1.00 98.44 100 LYS A N 1
ATOM 787 C CA . LYS A 1 100 ? -1.563 3.490 5.689 1.00 98.44 100 LYS A CA 1
ATOM 788 C C . LYS A 1 100 ? -1.452 2.451 4.578 1.00 98.44 100 LYS A C 1
ATOM 790 O O . LYS A 1 100 ? -0.855 2.714 3.540 1.00 98.44 100 LYS A O 1
ATOM 795 N N . ARG A 1 101 ? -2.041 1.271 4.778 1.00 98.62 101 ARG A N 1
ATOM 796 C CA . ARG A 1 101 ? -2.053 0.199 3.771 1.00 98.62 101 ARG A CA 1
ATOM 797 C C . ARG A 1 101 ? -2.924 0.549 2.586 1.00 98.62 101 ARG A C 1
ATOM 799 O O . ARG A 1 101 ? -2.509 0.336 1.457 1.00 98.62 101 ARG A O 1
ATOM 806 N N . PHE A 1 102 ? -4.091 1.132 2.830 1.00 98.69 102 PHE A N 1
ATOM 807 C CA . PHE A 1 102 ? -4.950 1.626 1.765 1.00 98.69 102 PHE A CA 1
ATOM 808 C C . PHE A 1 102 ? -4.205 2.651 0.899 1.00 98.69 102 PHE A C 1
ATOM 810 O O . PHE A 1 102 ? -4.114 2.468 -0.314 1.00 98.69 102 PHE A O 1
ATOM 817 N N . ALA A 1 103 ? -3.568 3.644 1.534 1.00 98.62 103 ALA A N 1
ATOM 818 C CA . ALA A 1 103 ? -2.760 4.652 0.850 1.00 98.62 103 ALA A CA 1
ATOM 819 C C . ALA A 1 103 ? -1.614 4.018 0.043 1.00 98.62 103 ALA A C 1
ATOM 821 O O . ALA A 1 103 ? -1.385 4.379 -1.108 1.00 98.62 103 ALA A O 1
ATOM 822 N N . ALA A 1 104 ? -0.911 3.031 0.610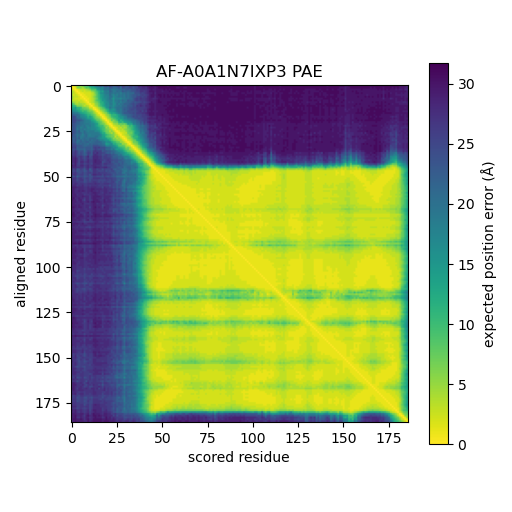 1.00 98.75 104 ALA A N 1
ATOM 823 C CA . ALA A 1 104 ? 0.181 2.334 -0.071 1.00 98.75 104 ALA A CA 1
ATOM 824 C C . ALA A 1 104 ? -0.276 1.604 -1.339 1.00 98.75 104 ALA A C 1
ATOM 826 O O . ALA A 1 104 ? 0.421 1.627 -2.352 1.00 98.75 104 ALA A O 1
ATOM 827 N N . LYS A 1 105 ? -1.446 0.962 -1.289 1.00 98.62 105 LYS A N 1
ATOM 828 C CA . LYS A 1 105 ? -2.004 0.205 -2.415 1.00 98.62 105 LYS A CA 1
ATOM 829 C C . LYS A 1 105 ? -2.480 1.136 -3.529 1.00 98.62 105 LYS A C 1
ATOM 831 O O . LYS A 1 105 ? -2.174 0.889 -4.691 1.00 98.62 105 LYS A O 1
ATOM 836 N N . GLU A 1 106 ? -3.144 2.238 -3.182 1.00 98.44 106 GLU A N 1
ATOM 837 C CA . GLU A 1 106 ? -3.507 3.288 -4.144 1.00 98.44 106 GLU A CA 1
ATOM 838 C C . GLU A 1 106 ? -2.262 3.931 -4.772 1.00 98.44 106 GLU A C 1
ATOM 840 O O . GLU A 1 106 ? -2.172 4.066 -5.994 1.00 98.44 106 GLU A O 1
ATOM 845 N N . ALA A 1 107 ? -1.254 4.269 -3.961 1.00 98.56 107 ALA A N 1
ATOM 846 C CA . ALA A 1 107 ? 0.025 4.782 -4.446 1.00 98.56 107 ALA A CA 1
ATOM 847 C C . ALA A 1 107 ? 0.721 3.776 -5.380 1.00 98.56 107 ALA A C 1
ATOM 849 O O . ALA A 1 107 ? 1.217 4.163 -6.436 1.00 98.56 107 ALA A O 1
ATOM 850 N N . GLY A 1 108 ? 0.699 2.482 -5.051 1.00 98.44 108 GLY A N 1
ATOM 851 C CA . GLY A 1 108 ? 1.213 1.414 -5.909 1.00 98.44 108 GLY A CA 1
ATOM 852 C C . GLY A 1 108 ? 0.491 1.339 -7.253 1.00 98.44 108 GLY A C 1
ATOM 853 O O . GLY A 1 108 ? 1.131 1.309 -8.302 1.00 98.44 108 GLY A O 1
ATOM 854 N N . ALA A 1 109 ? -0.839 1.394 -7.248 1.00 98.06 109 ALA A N 1
ATOM 855 C CA . ALA A 1 109 ? -1.637 1.373 -8.470 1.00 98.06 109 ALA A CA 1
ATOM 856 C C . ALA A 1 109 ? -1.425 2.620 -9.349 1.00 98.06 109 ALA A C 1
ATOM 858 O O . ALA A 1 109 ? -1.411 2.524 -10.580 1.00 98.06 109 ALA A O 1
ATOM 859 N N . LYS A 1 110 ? -1.200 3.790 -8.737 1.00 97.81 110 LYS A N 1
ATOM 860 C CA . LYS A 1 110 ? -0.799 5.015 -9.450 1.00 97.81 110 LYS A CA 1
ATOM 861 C C . LYS A 1 110 ? 0.600 4.893 -10.049 1.00 97.81 110 LYS A C 1
ATOM 863 O O . LYS A 1 110 ? 0.782 5.286 -11.197 1.00 97.81 110 LYS A O 1
ATOM 868 N N . ALA A 1 111 ? 1.546 4.281 -9.334 1.00 97.81 111 ALA A N 1
ATOM 869 C CA . ALA A 1 111 ? 2.892 4.028 -9.850 1.00 97.81 111 ALA A CA 1
ATOM 870 C C . ALA A 1 111 ? 2.890 3.114 -11.089 1.00 97.81 111 ALA A C 1
ATOM 872 O O . ALA A 1 111 ? 3.732 3.279 -11.967 1.00 97.81 111 ALA A O 1
ATOM 873 N N . LEU A 1 112 ? 1.918 2.204 -11.218 1.00 96.75 112 LEU A N 1
ATOM 874 C CA . LEU A 1 112 ? 1.734 1.400 -12.436 1.00 96.75 112 LEU A CA 1
ATOM 875 C C . LEU A 1 112 ? 1.089 2.177 -13.602 1.00 96.75 112 LEU A C 1
ATOM 877 O O . LEU A 1 112 ? 1.140 1.718 -14.746 1.00 96.75 112 LEU A O 1
ATOM 881 N N . GLY A 1 113 ? 0.500 3.347 -13.336 1.00 93.62 113 GLY A N 1
ATOM 882 C CA . GLY A 1 113 ? -0.213 4.171 -14.317 1.00 93.62 113 GLY A CA 1
ATOM 883 C C . GLY A 1 113 ? -1.634 3.693 -14.635 1.00 93.62 113 GLY A C 1
ATOM 884 O O . GLY A 1 113 ? -2.220 4.130 -15.623 1.00 93.62 113 GLY A O 1
ATOM 885 N N . THR A 1 114 ? -2.195 2.785 -13.834 1.00 88.50 114 THR A N 1
ATOM 886 C CA . THR A 1 114 ? -3.521 2.188 -14.071 1.00 88.50 114 THR A CA 1
ATOM 887 C C . THR A 1 114 ? -4.582 2.650 -13.076 1.00 88.50 114 THR A C 1
ATOM 889 O O . THR A 1 114 ? -5.759 2.696 -13.440 1.00 88.50 114 THR A O 1
ATOM 892 N N . GLY A 1 115 ? -4.184 2.984 -11.841 1.00 87.75 115 GLY A N 1
ATOM 893 C CA . GLY A 1 115 ? -5.110 3.072 -10.706 1.00 87.75 115 GLY A CA 1
ATOM 894 C C . GLY A 1 115 ? -5.736 1.706 -10.377 1.00 87.75 115 GLY A C 1
ATOM 895 O O . GLY A 1 115 ? -5.426 0.702 -11.018 1.00 87.75 115 GLY A O 1
ATOM 896 N N . ILE A 1 116 ? -6.623 1.633 -9.378 1.00 88.50 116 ILE A N 1
ATOM 897 C CA . ILE A 1 116 ? -7.363 0.394 -9.064 1.00 88.50 116 ILE A CA 1
ATOM 898 C C . ILE A 1 116 ? -8.488 0.197 -10.096 1.00 88.50 116 ILE A C 1
ATOM 900 O O . ILE A 1 116 ? -9.657 0.504 -9.862 1.00 88.50 116 ILE A O 1
ATOM 904 N N . ALA A 1 117 ? -8.116 -0.267 -11.287 1.00 87.50 117 ALA A N 1
ATOM 905 C CA . ALA A 1 117 ? -9.009 -0.465 -12.425 1.00 87.50 117 ALA A CA 1
ATOM 906 C C . ALA A 1 117 ? -8.527 -1.621 -13.318 1.00 87.50 117 ALA A C 1
ATOM 908 O O . ALA A 1 117 ? -7.465 -2.199 -13.101 1.00 87.50 117 ALA A O 1
ATOM 909 N N . LYS A 1 118 ? -9.307 -1.959 -14.356 1.00 84.06 118 LYS A N 1
ATOM 910 C CA . LYS A 1 118 ? -8.935 -2.951 -15.390 1.00 84.06 118 LYS A CA 1
ATOM 911 C C . LYS A 1 118 ? -8.562 -4.337 -14.829 1.00 84.06 118 LYS A C 1
ATOM 913 O O . LYS A 1 118 ? -7.655 -4.992 -15.325 1.00 84.06 118 LYS A O 1
ATOM 918 N N . GLY A 1 119 ? -9.267 -4.777 -13.787 1.00 89.62 119 GLY A N 1
ATOM 919 C CA . GLY A 1 119 ? -9.036 -6.075 -13.144 1.00 89.62 119 GLY A CA 1
ATOM 920 C C . GLY A 1 119 ? -7.955 -6.071 -12.060 1.00 89.62 119 GLY A C 1
ATOM 921 O O . GLY A 1 119 ? -7.818 -7.073 -11.366 1.00 89.62 119 GLY A O 1
ATOM 922 N N . LEU A 1 120 ? -7.244 -4.955 -11.863 1.00 94.38 120 LEU A N 1
ATOM 923 C CA . LEU A 1 120 ? -6.292 -4.792 -10.770 1.00 94.38 120 LEU A CA 1
ATOM 924 C C . LEU A 1 120 ? -7.031 -4.6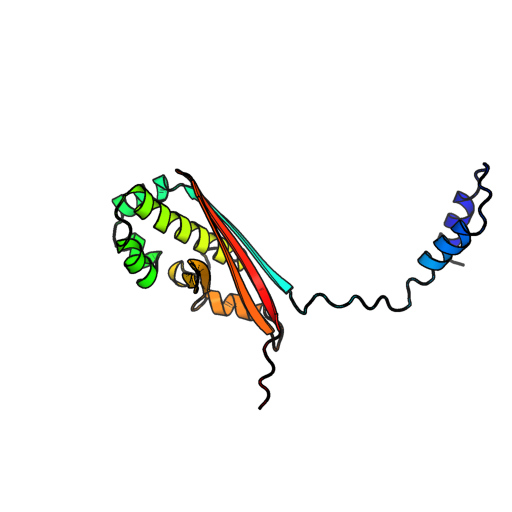81 -9.435 1.00 94.38 120 LEU A C 1
ATOM 926 O O . LEU A 1 120 ? -7.964 -3.884 -9.294 1.00 94.38 120 LEU A O 1
ATOM 930 N N . ARG A 1 121 ? -6.626 -5.481 -8.450 1.00 96.31 121 ARG A N 1
ATOM 931 C CA . ARG A 1 121 ? -7.266 -5.538 -7.133 1.00 96.31 121 ARG A CA 1
ATOM 932 C C . ARG A 1 121 ? -6.324 -5.007 -6.067 1.00 96.31 121 ARG A C 1
ATOM 934 O O . ARG A 1 121 ? -5.112 -5.155 -6.154 1.00 96.31 121 ARG A O 1
ATOM 941 N N . PHE A 1 122 ? -6.892 -4.494 -4.982 1.00 97.31 122 PHE A N 1
ATOM 942 C CA . PHE A 1 122 ? -6.115 -4.090 -3.811 1.00 97.31 122 PHE A CA 1
ATOM 943 C C . PHE A 1 122 ? -5.255 -5.221 -3.228 1.00 97.31 122 PHE A C 1
ATOM 945 O O . PHE A 1 122 ? -4.136 -4.971 -2.796 1.00 97.31 122 PHE A O 1
ATOM 952 N N . CYS A 1 123 ? -5.745 -6.465 -3.235 1.00 97.19 123 CYS A N 1
ATOM 953 C CA . CYS A 1 123 ? -4.988 -7.620 -2.740 1.00 97.19 123 CYS A CA 1
ATOM 954 C C . CYS A 1 123 ? -3.833 -8.047 -3.660 1.00 97.19 123 CYS A C 1
ATOM 956 O O . CYS A 1 123 ? -3.033 -8.885 -3.257 1.00 97.19 123 CYS A O 1
ATOM 958 N N . ASP A 1 124 ? -3.709 -7.463 -4.856 1.00 97.94 124 ASP A N 1
ATOM 959 C CA . ASP A 1 124 ? -2.518 -7.635 -5.694 1.00 97.94 124 ASP A CA 1
ATOM 960 C C . ASP A 1 124 ? -1.332 -6.795 -5.168 1.00 97.94 124 ASP A C 1
ATOM 962 O O . ASP A 1 124 ? -0.213 -6.916 -5.656 1.00 97.94 124 ASP A O 1
ATOM 966 N N . PHE A 1 125 ? -1.560 -5.973 -4.140 1.00 98.38 125 PHE A N 1
ATOM 967 C CA . PHE A 1 125 ? -0.558 -5.200 -3.421 1.00 98.38 125 PHE A CA 1
ATOM 968 C C . PHE A 1 125 ? -0.569 -5.587 -1.941 1.00 98.38 125 PHE A C 1
ATOM 970 O O . PHE A 1 125 ? -1.622 -5.616 -1.302 1.00 98.38 125 PHE A O 1
ATOM 977 N N . GLU A 1 126 ? 0.600 -5.839 -1.372 1.00 98.56 126 GLU A N 1
ATOM 978 C CA . GLU A 1 126 ? 0.765 -6.250 0.019 1.00 98.56 126 GLU A CA 1
ATOM 979 C C . GLU A 1 126 ? 1.849 -5.402 0.680 1.00 98.56 126 GLU A C 1
ATOM 981 O O . GLU A 1 126 ? 3.000 -5.393 0.238 1.00 98.56 126 GLU A O 1
ATOM 986 N N . VAL A 1 127 ? 1.496 -4.686 1.748 1.00 98.44 127 VAL A N 1
ATOM 987 C CA . VAL A 1 127 ? 2.491 -3.978 2.556 1.00 98.44 127 VAL A CA 1
ATOM 988 C C . VAL A 1 127 ? 3.134 -4.957 3.526 1.00 98.44 127 VAL A C 1
ATOM 990 O O . VAL A 1 127 ? 2.474 -5.487 4.422 1.00 98.44 127 VAL A O 1
ATOM 993 N N . ILE A 1 128 ? 4.442 -5.132 3.388 1.00 96.94 128 ILE A N 1
ATOM 994 C CA . ILE A 1 128 ? 5.261 -5.985 4.248 1.00 96.94 128 ILE A CA 1
ATOM 995 C C . ILE A 1 128 ? 6.263 -5.147 5.043 1.00 96.94 128 ILE A C 1
ATOM 997 O O . ILE A 1 128 ? 6.574 -4.010 4.690 1.00 96.94 128 ILE A O 1
ATOM 1001 N N . SER A 1 129 ? 6.788 -5.728 6.117 1.00 94.38 129 SER A N 1
ATOM 1002 C CA . SER A 1 129 ? 7.896 -5.164 6.883 1.00 94.38 129 SER A CA 1
ATOM 1003 C C . SER A 1 129 ? 9.150 -5.977 6.590 1.00 94.38 129 SER A C 1
ATOM 1005 O O . SER A 1 129 ? 9.159 -7.187 6.812 1.00 94.38 129 SER A O 1
ATOM 1007 N N . LEU A 1 130 ? 10.200 -5.330 6.092 1.00 92.75 130 LEU A N 1
ATOM 1008 C CA . LEU A 1 130 ? 11.515 -5.947 5.933 1.00 92.75 130 LEU A CA 1
ATOM 1009 C C . LEU A 1 130 ? 12.234 -6.039 7.287 1.00 92.75 130 LEU A C 1
ATOM 1011 O O . LEU A 1 130 ? 11.766 -5.513 8.306 1.00 92.75 130 LEU A O 1
ATOM 1015 N N . GLN A 1 131 ? 13.394 -6.700 7.291 1.00 89.81 131 GLN A N 1
ATOM 1016 C CA . GLN A 1 131 ? 14.279 -6.726 8.452 1.00 89.81 131 GLN A CA 1
ATOM 1017 C C . GLN A 1 131 ? 14.625 -5.289 8.874 1.00 89.81 131 GLN A C 1
ATOM 1019 O O . GLN A 1 131 ? 14.930 -4.443 8.039 1.00 89.81 131 GLN A O 1
ATOM 1024 N N . GLY A 1 132 ? 14.528 -5.004 10.173 1.00 88.69 132 GLY A N 1
ATOM 1025 C CA . GLY A 1 132 ? 14.727 -3.652 10.709 1.00 88.69 132 GLY A CA 1
ATOM 1026 C C . GLY A 1 132 ? 13.483 -2.755 10.688 1.00 88.69 132 GLY A C 1
ATOM 1027 O O . GLY A 1 132 ? 13.576 -1.599 11.081 1.00 88.69 132 GLY A O 1
ATOM 1028 N N . GLY A 1 133 ? 12.316 -3.262 10.272 1.00 89.50 133 GLY A N 1
ATOM 1029 C CA . GLY A 1 133 ? 11.048 -2.522 10.356 1.00 89.50 133 GLY A CA 1
ATOM 1030 C C . GLY A 1 133 ? 10.758 -1.609 9.163 1.00 89.50 133 GLY A C 1
ATOM 1031 O O . GLY A 1 133 ? 9.737 -0.920 9.154 1.00 89.50 133 GLY A O 1
ATOM 1032 N N . GLN A 1 134 ? 11.626 -1.602 8.147 1.00 93.62 134 GLN A N 1
ATOM 1033 C CA . GLN A 1 134 ? 11.422 -0.807 6.940 1.00 93.62 134 GLN A CA 1
ATOM 1034 C C . GLN A 1 134 ? 10.190 -1.318 6.167 1.00 93.62 134 GLN A C 1
ATOM 1036 O O . GLN A 1 134 ? 10.138 -2.506 5.830 1.00 93.62 134 GLN A O 1
ATOM 1041 N N . PRO A 1 135 ? 9.204 -0.459 5.849 1.00 96.56 135 PRO A N 1
ATOM 1042 C CA . PRO A 1 135 ? 8.062 -0.866 5.044 1.00 96.56 135 PRO A CA 1
ATOM 1043 C C . PRO A 1 135 ? 8.482 -1.119 3.590 1.00 96.56 135 PRO A C 1
ATOM 1045 O O . PRO A 1 135 ? 9.301 -0.400 3.021 1.00 96.56 135 PRO A O 1
ATOM 1048 N N . SER A 1 136 ? 7.883 -2.128 2.966 1.00 97.25 136 SER A N 1
ATOM 1049 C CA . SER A 1 136 ? 8.023 -2.415 1.538 1.00 97.25 136 SER A CA 1
ATOM 1050 C C . SER A 1 136 ? 6.672 -2.812 0.949 1.00 97.25 136 SER A C 1
ATOM 1052 O O . SER A 1 136 ? 5.765 -3.230 1.673 1.00 97.25 136 SER A O 1
ATOM 1054 N N . LEU A 1 137 ? 6.524 -2.654 -0.364 1.00 98.25 137 LEU A N 1
ATOM 1055 C CA . LEU A 1 137 ? 5.322 -3.030 -1.094 1.00 98.25 137 LEU A CA 1
ATOM 1056 C C . LEU A 1 137 ? 5.641 -4.210 -2.007 1.00 98.25 137 LEU A C 1
ATOM 1058 O O . LEU A 1 137 ? 6.405 -4.078 -2.962 1.00 98.25 137 LEU A O 1
ATOM 1062 N N . ARG A 1 138 ? 5.034 -5.359 -1.725 1.00 98.19 138 ARG A N 1
ATOM 1063 C CA . ARG A 1 138 ? 5.093 -6.532 -2.590 1.00 98.19 138 ARG A CA 1
ATOM 1064 C C . ARG A 1 138 ? 3.917 -6.497 -3.560 1.00 98.19 138 ARG A C 1
ATOM 1066 O O . ARG A 1 138 ? 2.776 -6.297 -3.147 1.00 98.19 138 ARG A O 1
ATOM 1073 N N . MET A 1 139 ? 4.201 -6.686 -4.844 1.00 97.94 139 MET A N 1
ATOM 1074 C CA . MET A 1 139 ? 3.185 -6.807 -5.888 1.00 97.94 139 MET A CA 1
ATOM 1075 C C . MET A 1 139 ? 3.012 -8.272 -6.285 1.00 97.94 139 MET A C 1
ATOM 1077 O O . MET A 1 139 ? 3.988 -9.013 -6.393 1.00 97.94 139 MET A O 1
ATOM 1081 N N . HIS A 1 140 ? 1.768 -8.664 -6.529 1.00 96.19 140 HIS A N 1
ATOM 1082 C CA . HIS A 1 140 ? 1.339 -10.013 -6.883 1.00 96.19 140 HIS A CA 1
ATOM 1083 C C . HIS A 1 140 ? 0.485 -9.983 -8.152 1.00 96.19 140 HIS A C 1
ATOM 1085 O O . HIS A 1 140 ? -0.004 -8.929 -8.557 1.00 96.19 140 HIS A O 1
ATOM 1091 N N . GLY A 1 141 ? 0.274 -11.148 -8.770 1.00 96.38 141 GLY A N 1
ATOM 1092 C CA . GLY A 1 141 ? -0.688 -11.318 -9.863 1.00 96.38 141 GLY A CA 1
ATOM 1093 C C . GLY A 1 141 ? -0.556 -10.259 -10.963 1.00 96.38 141 GLY A C 1
ATOM 1094 O O . GLY A 1 141 ? 0.526 -10.054 -11.516 1.00 96.38 141 GLY A O 1
ATOM 1095 N N . LEU A 1 142 ? -1.663 -9.572 -11.258 1.00 96.69 142 LEU A N 1
ATOM 1096 C CA . LEU A 1 142 ? -1.715 -8.564 -12.317 1.00 96.69 142 LEU A CA 1
ATOM 1097 C C . LEU A 1 142 ? -0.830 -7.341 -12.024 1.00 96.69 142 LEU A C 1
ATOM 1099 O O . LEU A 1 142 ? -0.225 -6.813 -12.951 1.00 96.69 142 LEU A O 1
ATOM 1103 N N . ALA A 1 143 ? -0.702 -6.913 -10.762 1.00 97.69 143 ALA A N 1
ATOM 1104 C CA . ALA A 1 143 ? 0.159 -5.781 -10.401 1.00 97.69 143 ALA A CA 1
ATOM 1105 C C . ALA A 1 143 ? 1.618 -6.047 -10.799 1.00 97.69 143 ALA A C 1
ATOM 1107 O O . ALA A 1 143 ? 2.268 -5.213 -11.428 1.00 97.69 143 ALA A O 1
ATOM 1108 N N . LEU A 1 144 ? 2.107 -7.247 -10.474 1.00 97.44 144 LEU A N 1
ATOM 1109 C CA . LEU A 1 144 ? 3.467 -7.664 -10.795 1.00 97.44 144 LEU A CA 1
ATOM 1110 C C . LEU A 1 144 ? 3.672 -7.836 -12.303 1.00 97.44 144 LEU A C 1
ATOM 1112 O O . LEU A 1 144 ? 4.711 -7.436 -12.823 1.00 97.44 144 LEU A O 1
ATOM 1116 N N . ALA A 1 145 ? 2.687 -8.399 -13.009 1.00 96.94 145 ALA A N 1
ATOM 1117 C CA . ALA A 1 145 ? 2.742 -8.547 -14.462 1.00 96.94 145 ALA A CA 1
ATOM 1118 C C . ALA A 1 145 ? 2.870 -7.182 -15.161 1.00 96.94 145 ALA A C 1
ATOM 1120 O O . ALA A 1 145 ? 3.811 -6.975 -15.924 1.00 96.94 145 ALA A O 1
ATOM 1121 N N . LEU A 1 146 ? 2.009 -6.221 -14.808 1.00 96.50 146 LEU A N 1
ATOM 1122 C CA . LEU A 1 146 ? 2.036 -4.858 -15.354 1.00 96.50 146 LEU A CA 1
ATOM 1123 C C . LEU A 1 146 ? 3.347 -4.121 -15.056 1.00 96.50 146 LEU A C 1
ATOM 1125 O O . LEU A 1 146 ? 3.809 -3.319 -15.868 1.00 96.50 146 LEU A O 1
ATOM 1129 N N . LEU A 1 147 ? 3.948 -4.361 -13.887 1.00 96.75 147 LEU A N 1
ATOM 1130 C CA . LEU A 1 147 ? 5.253 -3.792 -13.561 1.00 96.75 147 LEU A CA 1
ATOM 1131 C C . LEU A 1 147 ? 6.355 -4.392 -14.441 1.00 96.75 147 LEU A C 1
ATOM 1133 O O . LEU A 1 147 ? 7.191 -3.661 -14.968 1.00 96.75 147 LEU A O 1
ATOM 1137 N N . ARG A 1 148 ? 6.341 -5.716 -14.623 1.00 96.31 148 ARG A N 1
ATOM 1138 C CA . ARG A 1 148 ? 7.352 -6.439 -15.405 1.00 96.31 148 ARG A CA 1
ATOM 1139 C C . ARG A 1 148 ? 7.284 -6.148 -16.897 1.00 96.31 148 ARG A C 1
ATOM 1141 O O . ARG A 1 148 ? 8.327 -6.115 -17.535 1.00 96.31 148 ARG A O 1
ATOM 1148 N N . GLU A 1 149 ? 6.106 -5.846 -17.436 1.00 95.88 149 GLU A N 1
ATOM 1149 C CA . GLU A 1 149 ? 5.948 -5.367 -18.819 1.00 95.88 149 GLU A CA 1
ATOM 1150 C C . GLU A 1 149 ? 6.739 -4.080 -19.106 1.00 95.88 149 GLU A C 1
ATOM 1152 O O . GLU A 1 149 ? 7.080 -3.804 -20.254 1.00 95.88 149 GLU A O 1
ATOM 1157 N N . LYS A 1 150 ? 7.053 -3.290 -18.072 1.00 94.81 150 LYS A N 1
ATOM 1158 C CA . LYS A 1 150 ? 7.828 -2.047 -18.191 1.00 94.81 150 LYS A CA 1
ATOM 1159 C C . LYS A 1 150 ? 9.339 -2.267 -18.054 1.00 94.81 150 LYS A C 1
ATOM 1161 O O . LYS A 1 150 ? 10.098 -1.312 -18.222 1.00 94.81 150 LYS A O 1
ATOM 1166 N N . LEU A 1 151 ? 9.789 -3.477 -17.712 1.00 95.00 151 LEU A N 1
ATOM 1167 C CA . LEU A 1 151 ? 11.205 -3.762 -17.485 1.00 95.00 151 LEU A CA 1
ATOM 1168 C C . LEU A 1 151 ? 11.961 -3.943 -18.809 1.00 95.00 151 LEU A C 1
ATOM 1170 O O . LEU A 1 151 ? 11.519 -4.700 -19.675 1.00 95.00 151 LEU A O 1
ATOM 1174 N N . PRO A 1 152 ? 13.149 -3.331 -18.955 1.00 92.25 152 PRO A N 1
ATOM 1175 C CA . PRO A 1 152 ? 14.093 -3.727 -19.991 1.00 92.25 152 PRO A CA 1
ATOM 1176 C C . PRO A 1 152 ? 14.537 -5.188 -19.822 1.00 92.25 152 PRO A C 1
ATOM 1178 O O . PRO A 1 152 ? 14.575 -5.726 -18.713 1.00 92.25 152 PRO A O 1
ATOM 1181 N N . ALA A 1 153 ? 14.941 -5.826 -20.921 1.00 90.44 153 ALA A N 1
ATOM 1182 C CA . ALA A 1 153 ? 15.462 -7.189 -20.883 1.00 90.44 153 ALA A CA 1
ATOM 1183 C C . ALA A 1 153 ? 16.701 -7.293 -19.973 1.00 90.44 153 ALA A C 1
ATOM 1185 O O . ALA A 1 153 ? 17.635 -6.502 -20.097 1.00 90.44 153 ALA A O 1
ATOM 1186 N N . GLY A 1 154 ? 16.709 -8.279 -19.071 1.00 90.88 154 GLY A N 1
ATOM 1187 C CA . GLY A 1 154 ? 17.801 -8.504 -18.114 1.00 90.88 154 GLY A CA 1
ATOM 1188 C C . GLY A 1 154 ? 17.764 -7.609 -16.870 1.00 90.88 154 GLY A C 1
ATOM 1189 O O . GLY A 1 154 ? 18.727 -7.592 -16.107 1.00 90.88 154 GLY A O 1
ATOM 1190 N N . TRP A 1 155 ? 16.683 -6.856 -16.658 1.00 94.62 155 TRP A N 1
ATOM 1191 C CA . TRP A 1 155 ? 16.497 -6.004 -15.485 1.00 94.62 155 TRP A CA 1
ATOM 1192 C C . TRP A 1 155 ? 15.442 -6.590 -14.554 1.00 94.62 155 TRP A C 1
ATOM 1194 O O . TRP A 1 155 ? 14.593 -7.380 -14.966 1.00 94.62 155 TRP A O 1
ATOM 1204 N N . ARG A 1 156 ? 15.493 -6.186 -13.287 1.00 95.31 156 ARG A N 1
ATOM 1205 C CA . ARG A 1 156 ? 14.524 -6.573 -12.260 1.00 95.31 156 ARG A CA 1
ATOM 1206 C C . ARG A 1 156 ? 13.876 -5.355 -11.626 1.00 95.31 156 ARG A C 1
ATOM 1208 O O . ARG A 1 156 ? 14.453 -4.266 -11.599 1.00 95.31 156 ARG A O 1
ATOM 1215 N N . GLU A 1 157 ? 12.686 -5.559 -11.089 1.00 96.06 157 GLU A N 1
ATOM 1216 C CA . GLU A 1 157 ? 11.959 -4.556 -10.333 1.00 96.06 157 GLU A CA 1
ATOM 1217 C C . GLU A 1 157 ? 12.601 -4.275 -8.965 1.00 96.06 157 GLU A C 1
ATOM 1219 O O . GLU A 1 157 ? 13.079 -5.169 -8.262 1.00 96.06 157 GLU A O 1
ATOM 1224 N N . GLN A 1 158 ? 12.562 -3.010 -8.559 1.00 95.94 158 GLN A N 1
ATOM 1225 C CA . GLN A 1 158 ? 12.811 -2.557 -7.200 1.00 95.94 158 GLN A CA 1
ATOM 1226 C C . GLN A 1 158 ? 11.695 -1.594 -6.801 1.00 95.94 158 GLN A C 1
ATOM 1228 O O . GLN A 1 158 ? 11.443 -0.608 -7.491 1.00 95.94 158 GLN A O 1
ATOM 1233 N N . ILE A 1 159 ? 11.025 -1.879 -5.686 1.00 97.44 159 ILE A N 1
ATOM 1234 C CA . ILE A 1 159 ? 9.892 -1.086 -5.205 1.00 97.44 159 ILE A CA 1
ATOM 1235 C C . ILE A 1 159 ? 10.267 -0.460 -3.866 1.00 97.44 159 ILE A C 1
ATOM 1237 O O . ILE A 1 159 ? 10.618 -1.160 -2.914 1.00 97.44 159 ILE A O 1
ATOM 1241 N N . HIS A 1 160 ? 10.164 0.862 -3.799 1.00 97.50 160 HIS A N 1
ATOM 1242 C CA . HIS A 1 160 ? 10.402 1.651 -2.597 1.00 97.50 160 HIS A CA 1
ATOM 1243 C C . HIS A 1 160 ? 9.070 2.153 -2.059 1.00 97.50 160 HIS A C 1
ATOM 1245 O O . HIS A 1 160 ? 8.260 2.679 -2.823 1.00 97.50 160 HIS A O 1
ATOM 1251 N N . LEU A 1 161 ? 8.851 1.996 -0.755 1.00 98.62 161 LEU A N 1
ATOM 1252 C CA . LEU A 1 161 ? 7.651 2.452 -0.061 1.00 98.62 161 LEU A CA 1
ATOM 1253 C C . LEU A 1 161 ? 8.054 3.331 1.122 1.00 98.62 161 LEU A C 1
ATOM 1255 O O . LEU A 1 161 ? 8.914 2.957 1.916 1.00 98.62 161 LEU A O 1
ATOM 1259 N N . SER A 1 162 ? 7.380 4.467 1.266 1.00 98.38 162 SER A N 1
ATOM 1260 C CA . SER A 1 162 ? 7.395 5.270 2.487 1.00 98.38 162 SER A CA 1
ATOM 1261 C C . SER A 1 162 ? 5.968 5.470 2.981 1.00 98.38 162 SER A C 1
ATOM 1263 O O . SER A 1 162 ? 5.059 5.689 2.178 1.00 98.38 162 SER A O 1
ATOM 1265 N N . LEU A 1 163 ? 5.777 5.370 4.296 1.00 98.06 163 LEU A N 1
ATOM 1266 C CA . LEU A 1 163 ? 4.492 5.522 4.972 1.00 98.06 163 LEU A CA 1
ATOM 1267 C C . LEU A 1 163 ? 4.620 6.577 6.063 1.00 98.06 163 LEU A C 1
ATOM 1269 O O . LEU A 1 163 ? 5.591 6.567 6.815 1.00 98.06 163 LEU A O 1
ATOM 1273 N N . SER A 1 164 ? 3.610 7.428 6.183 1.00 97.12 164 SER A N 1
ATOM 1274 C CA . SER A 1 164 ? 3.485 8.400 7.267 1.00 97.12 164 SER A CA 1
ATOM 1275 C C . SER A 1 164 ? 2.026 8.503 7.695 1.00 97.12 164 SER A C 1
ATOM 1277 O O . SER A 1 164 ? 1.123 8.268 6.890 1.00 97.12 164 SER A O 1
ATOM 1279 N N . ASP A 1 165 ? 1.775 8.828 8.953 1.00 96.19 165 ASP A N 1
ATOM 1280 C CA . ASP A 1 165 ? 0.445 9.112 9.473 1.00 96.19 165 ASP A CA 1
ATOM 1281 C C . ASP A 1 165 ? 0.511 10.089 10.645 1.00 96.19 165 ASP A C 1
ATOM 1283 O O . ASP A 1 165 ? 1.399 10.013 11.486 1.00 96.19 165 ASP A O 1
ATOM 1287 N N . GLU A 1 166 ? -0.459 10.994 10.680 1.00 96.25 166 GLU A N 1
ATOM 1288 C CA . GLU A 1 166 ? -0.759 11.891 11.792 1.00 96.25 166 GLU A CA 1
ATOM 1289 C C . GLU A 1 166 ? -2.271 12.065 11.795 1.00 96.25 166 GLU A C 1
ATOM 1291 O O . GLU A 1 166 ? -2.844 12.417 10.763 1.00 96.25 166 GLU A O 1
ATOM 1296 N N . TRP A 1 167 ? -2.946 11.784 12.908 1.00 94.00 167 TRP A N 1
ATOM 1297 C CA . TRP A 1 167 ? -4.405 11.724 12.896 1.00 94.00 167 TRP A CA 1
ATOM 1298 C C . TRP A 1 167 ? -5.003 13.081 12.473 1.00 94.00 167 TRP A C 1
ATOM 1300 O O . TRP A 1 167 ? -4.663 14.105 13.063 1.00 94.00 167 TRP A O 1
ATOM 1310 N N . PRO A 1 168 ? -5.922 13.134 11.483 1.00 96.19 168 PRO A N 1
ATOM 1311 C CA . PRO A 1 168 ? -6.693 12.030 10.901 1.00 96.19 168 PRO A CA 1
ATOM 1312 C C . PRO A 1 168 ? -6.197 11.546 9.523 1.00 96.19 168 PRO A C 1
ATOM 1314 O O . PRO A 1 168 ? -6.983 10.995 8.756 1.00 96.19 168 PRO A O 1
ATOM 1317 N N . LEU A 1 169 ? -4.942 11.780 9.158 1.00 98.38 169 LEU A N 1
ATOM 1318 C CA . LEU A 1 169 ? -4.392 11.529 7.828 1.00 98.38 169 LEU A CA 1
ATOM 1319 C C . LEU A 1 169 ? -3.356 10.400 7.825 1.00 98.38 169 LEU A C 1
ATOM 1321 O O . LEU A 1 169 ? -2.530 10.276 8.724 1.00 98.38 169 LEU A O 1
ATOM 1325 N N . ALA A 1 170 ? -3.368 9.605 6.760 1.00 98.44 170 ALA A N 1
ATOM 1326 C CA . ALA A 1 170 ? -2.325 8.643 6.427 1.00 98.44 170 ALA A CA 1
ATOM 1327 C C . ALA A 1 170 ? -1.863 8.876 4.987 1.00 98.44 170 ALA A C 1
ATOM 1329 O O . ALA A 1 170 ? -2.683 9.089 4.096 1.00 98.44 170 ALA A O 1
ATOM 1330 N N . GLN A 1 171 ? -0.558 8.821 4.748 1.00 98.56 171 GLN A N 1
ATOM 1331 C CA . GLN A 1 171 ? 0.053 9.072 3.451 1.00 98.56 171 GLN A CA 1
ATOM 1332 C C . GLN A 1 171 ? 1.011 7.947 3.067 1.00 98.56 171 GLN A C 1
ATOM 1334 O O . GLN A 1 171 ? 1.704 7.378 3.915 1.00 98.56 171 GLN A O 1
ATOM 1339 N N . ALA A 1 172 ? 1.084 7.666 1.768 1.00 98.75 172 ALA A N 1
ATOM 1340 C CA . ALA A 1 172 ? 2.090 6.783 1.202 1.00 98.75 172 ALA A CA 1
ATOM 1341 C C . ALA A 1 172 ? 2.752 7.383 -0.042 1.00 98.75 172 ALA A C 1
ATOM 1343 O O . ALA A 1 172 ? 2.130 8.131 -0.802 1.00 98.75 172 ALA A O 1
ATOM 1344 N N . TYR A 1 173 ? 4.005 6.991 -0.261 1.00 98.75 173 TYR A N 1
ATOM 1345 C CA . TYR A 1 173 ? 4.758 7.230 -1.490 1.00 98.75 173 TYR A CA 1
ATOM 1346 C C . TYR A 1 173 ? 5.334 5.912 -1.988 1.00 98.75 173 TYR A C 1
ATOM 1348 O O . TYR A 1 173 ? 5.935 5.170 -1.211 1.00 98.75 173 TYR A O 1
ATOM 1356 N N . VAL A 1 174 ? 5.172 5.640 -3.280 1.00 98.75 174 VAL A N 1
ATOM 1357 C CA . VAL A 1 174 ? 5.710 4.458 -3.953 1.00 98.75 174 VAL A CA 1
ATOM 1358 C C . VAL A 1 174 ? 6.546 4.895 -5.144 1.00 98.75 174 VAL A C 1
ATOM 1360 O O . VAL A 1 174 ? 6.096 5.698 -5.960 1.00 98.75 174 VAL A O 1
ATOM 1363 N N . ILE A 1 175 ? 7.746 4.332 -5.259 1.00 98.31 175 ILE A N 1
ATOM 1364 C CA . ILE A 1 175 ? 8.599 4.458 -6.442 1.00 98.31 175 ILE A CA 1
ATOM 1365 C C . ILE A 1 175 ? 8.893 3.051 -6.945 1.00 98.31 175 ILE A C 1
ATOM 1367 O O . ILE A 1 175 ? 9.429 2.222 -6.211 1.00 98.31 175 ILE A O 1
ATOM 1371 N N . CYS A 1 176 ? 8.541 2.792 -8.197 1.00 98.06 176 CYS A N 1
ATOM 1372 C CA . CYS A 1 176 ? 8.938 1.587 -8.906 1.00 98.06 176 CYS A CA 1
ATOM 1373 C C . CYS A 1 176 ? 10.127 1.928 -9.799 1.00 98.06 176 CYS A C 1
ATOM 1375 O O . CYS A 1 176 ? 10.031 2.830 -10.632 1.00 98.06 176 CYS A O 1
ATOM 1377 N N . SER A 1 177 ? 11.220 1.193 -9.649 1.00 96.88 177 SER A N 1
ATOM 1378 C CA . SER A 1 177 ? 12.431 1.350 -10.447 1.00 96.88 177 SER A CA 1
ATOM 1379 C C . SER A 1 177 ? 12.834 0.021 -11.074 1.00 96.88 177 SER A C 1
ATOM 1381 O O . SER A 1 177 ? 12.562 -1.046 -10.528 1.00 96.88 177 SER A O 1
ATOM 1383 N N . ALA A 1 178 ? 13.507 0.084 -12.212 1.00 96.00 178 ALA A N 1
ATOM 1384 C CA . ALA A 1 178 ? 14.254 -1.017 -12.781 1.00 96.00 178 ALA A CA 1
ATOM 1385 C C . ALA A 1 178 ? 15.711 -0.894 -12.331 1.00 96.00 178 ALA A C 1
ATOM 1387 O O . ALA A 1 178 ? 16.287 0.198 -12.375 1.00 96.00 178 ALA A O 1
ATOM 1388 N N . ILE A 1 179 ? 16.299 -2.014 -11.926 1.00 94.38 179 ILE A N 1
ATOM 1389 C CA . ILE A 1 179 ? 17.729 -2.150 -11.639 1.00 94.38 179 ILE A CA 1
ATOM 1390 C C . ILE A 1 179 ? 18.293 -3.329 -12.441 1.00 94.38 179 ILE A C 1
ATOM 1392 O O . ILE A 1 179 ? 17.522 -4.229 -12.798 1.00 94.38 179 ILE A O 1
ATOM 1396 N N . PRO A 1 180 ? 19.604 -3.376 -12.732 1.00 91.69 180 PRO A N 1
ATOM 1397 C CA . PRO A 1 180 ? 20.175 -4.479 -13.489 1.00 91.69 180 PRO A CA 1
ATOM 1398 C C . PRO A 1 180 ? 19.961 -5.792 -12.725 1.00 91.69 180 PRO A C 1
ATOM 1400 O O . PRO A 1 180 ? 20.085 -5.836 -11.495 1.00 91.69 180 PRO A O 1
ATOM 1403 N N . GLY A 1 181 ? 19.588 -6.855 -13.438 1.00 84.25 181 GLY A N 1
ATOM 1404 C CA . GLY A 1 181 ? 19.544 -8.194 -12.864 1.00 84.25 181 GLY A CA 1
ATOM 1405 C C . GLY A 1 181 ? 20.950 -8.627 -12.456 1.00 84.25 181 GLY A 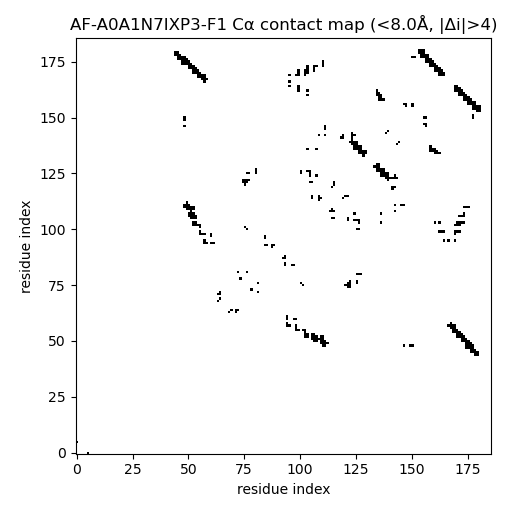C 1
ATOM 1406 O O . GLY A 1 181 ? 21.930 -8.258 -13.104 1.00 84.25 181 GLY A O 1
ATOM 1407 N N . GLU A 1 182 ? 21.068 -9.393 -11.374 1.00 74.38 182 GLU A N 1
ATOM 1408 C CA . GLU A 1 182 ? 22.350 -10.020 -11.062 1.00 74.38 182 GLU A CA 1
ATOM 1409 C C . GLU A 1 182 ? 22.676 -11.021 -12.172 1.00 74.38 182 GLU A C 1
ATOM 1411 O O . GLU A 1 182 ? 21.877 -11.910 -12.473 1.00 74.38 182 GLU A O 1
ATOM 1416 N N . ILE A 1 183 ? 23.842 -10.865 -12.801 1.00 57.12 183 ILE A N 1
ATOM 1417 C CA . ILE A 1 183 ? 24.407 -11.921 -13.636 1.00 57.12 183 ILE A CA 1
ATOM 1418 C C . ILE A 1 183 ? 24.805 -13.017 -12.652 1.00 57.12 183 ILE A C 1
ATOM 1420 O O . ILE A 1 183 ? 25.781 -12.855 -11.922 1.00 57.12 183 ILE A O 1
ATOM 1424 N N . SER A 1 184 ? 24.035 -14.101 -12.581 1.00 45.41 184 SER A N 1
ATOM 1425 C CA . SER A 1 184 ? 24.463 -15.287 -11.845 1.00 45.41 184 SER A CA 1
ATOM 1426 C C . SER A 1 184 ? 25.788 -15.749 -12.453 1.00 45.41 184 SER A C 1
ATOM 1428 O O . SER A 1 184 ? 25.818 -16.206 -13.595 1.00 45.41 1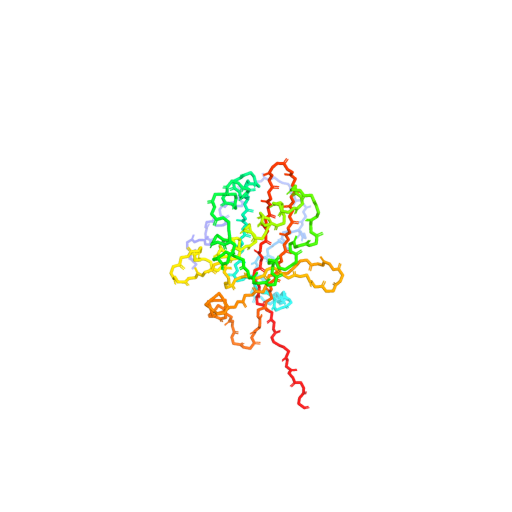84 SER A O 1
ATOM 1430 N N . ALA A 1 185 ? 26.889 -15.572 -11.722 1.00 43.00 185 ALA A N 1
ATOM 1431 C CA . ALA A 1 185 ? 28.116 -16.298 -12.009 1.00 43.00 185 ALA A CA 1
ATOM 1432 C C . ALA A 1 185 ? 27.777 -17.782 -11.818 1.00 43.00 185 ALA A C 1
ATOM 1434 O O . ALA A 1 185 ? 27.404 -18.184 -10.715 1.00 43.00 185 ALA A O 1
ATOM 1435 N N . GLY A 1 186 ? 27.751 -18.519 -12.930 1.00 36.66 186 GLY A N 1
ATOM 1436 C CA . GLY A 1 186 ? 27.468 -19.954 -12.958 1.00 36.66 186 GLY A CA 1
ATOM 1437 C C . GLY A 1 186 ? 28.551 -20.790 -12.298 1.00 36.66 186 GLY A C 1
ATOM 1438 O O . GLY A 1 186 ? 29.664 -20.261 -12.072 1.00 36.66 186 GLY A O 1
#

Foldseek 3Di:
DDPVVVVVVVVPPDDDDDPDPPVVVVVVCVVVVVPDDPPPVPPQQKFWQFKFKFKFFLVVQVVCCVVQPPNCCVQQADPVLVVVLVVDPDPCSSSLSVRQLNRQLQRLCVRLVHGCDDPRTNHQWHWDADPPRAIWIHGHDPSLVSLVVSEDPQKDKDKHKDWDDDPRMIMMMIIIMIHGHDPPPD

Radius of gyration: 26.58 Å; Cα contacts (8 Å, |Δi|>4): 268; chains: 1; bounding box: 62×68×66 Å

InterPro domains:
  IPR002582 Holo-[acyl carrier protein] synthase [MF_00101] (49-178)
  IPR002582 Holo-[acyl carrier protein] synthase [TIGR00516] (47-177)
  IPR004568 Phosphopantetheine-protein transferase domain [TIGR00556] (47-176)
  IPR008278 4'-phosphopantetheinyl transferase domain [PF01648] (50-170)
  IPR037143 4'-phosphopantetheinyl transferase domain superfamily [G3DSA:3.90.470.20] (45-178)
  IPR037143 4'-phosphopantetheinyl transferase domain superfamily [SSF56214] (47-175)

Mean predicted aligned error: 12.5 Å

Organism: NCBI:txid80876

Nearest PDB structures (foldseek):
  3qmn-assembly1_B  TM=9.550E-01  e=2.724E-13  Vibrio cholerae O1 biovar El Tor str. N16961
  5xuh-assembly1_C  TM=9.310E-01  e=2.724E-13  Escherichia coli K-12
  1f7t-assembly3_A  TM=8.611E-01  e=6.639E-10  Bacillus subtilis
  7r49-assembly3_C  TM=9.087E-01  e=6.630E-09  Lactiplantibacillus plantarum subsp. plantarum NC8
  2qg8-assembly1_A  TM=8.204E-01  e=7.077E-10  Plasmodium yoelii yoelii

Sequence (186 aa):
MSTEQAAAMNWAGGKDDFRNSDIYVSLVKNVLIGTMGHKTERSDGRMILGIGSDLVDIRRIQKTIERFGERFLQRTFTGQECEAARQRTTEAAYYGFFAKRFAAKEAGAKALGTGIAKGLRFCDFEVISLQGGQPSLRMHGLALALLREKLPAGWREQIHLSLSDEWPLAQAYVICSAIPGEISAG

Solvent-accessible surface area (backbone atoms only — not comparable to full-atom values): 10650 Å² total; per-residue (Å²): 134,62,76,67,67,60,55,62,63,65,72,72,78,66,93,77,89,76,97,52,82,69,57,60,58,51,55,54,45,60,66,71,54,71,83,65,77,79,72,68,75,70,66,89,60,63,43,82,73,27,56,19,64,28,80,31,54,22,65,58,46,40,55,46,40,76,72,48,38,66,66,50,46,67,59,45,41,38,72,69,51,57,56,62,43,70,78,40,89,45,70,69,54,36,33,46,53,51,21,30,48,51,11,40,37,52,2,45,24,37,21,72,73,62,40,86,41,98,86,44,54,43,54,27,34,42,74,44,68,46,88,94,68,47,54,33,56,49,59,33,75,65,50,36,50,64,52,54,74,72,46,60,92,71,41,38,85,44,60,48,45,49,76,49,73,55,94,59,40,14,28,15,41,25,41,36,26,35,34,69,43,82,80,77,81,127

Secondary structure (DSSP, 8-state):
--HHHHHHHHTT--------HHHHHHHHHHHHSTTS-------TT-EEEEEEEEEEEHHHHHHHHHHHTHHHHHHHS-HHHHHHHTT--SHHHHHHHHHHHHHHHHHHHHHTTS-S-TT--GGGEEEEE-TTS-EEEEE-HHHHHHHHTTSPTTEEEEEEEEEEEETTEEEEEEEEEEEEPP----